Protein AF-A0A9D1S3G9-F1 (afdb_monomer)

Sequence (344 aa):
MHHRLNCALALLALPLASCGGQPSSSSQSGESTEDSQPASSSSKEDSTQSSPVASEVQLFDDANFRTGLLLKSTSTTDAHVVKDLDYEGKAEPRDRTIWQMAQWWTPFDFQYAPYSYSDGYHIYQNESRTLKVNTDKGELGMQLNSWLEYQERFGGSRTSSSQTWSHFLIEQNFSQSVLLSELSSLRLSFDFQIKDVTLFDQEHYNPSMHAAQFIMYFTIRNLDFDNFFWFGVPLFDNRGNEGKPSYNIDQGFEGATNSLIYRMGQNDFLPNGVEVGKKYTVDVDLIPFLQDALITGSTATANPPLAGWDWNKCYIDYMNAGWELPGSFNIESTLSRLSLLAVR

Solvent-accessible surface area (backbone atoms only — not comparable to full-atom values): 19936 Å² total; per-residue (Å²): 134,83,89,89,79,91,82,88,80,88,81,90,81,85,84,90,85,82,89,88,85,84,89,85,88,83,88,85,87,88,81,89,82,90,88,84,92,89,86,82,91,74,92,72,84,79,78,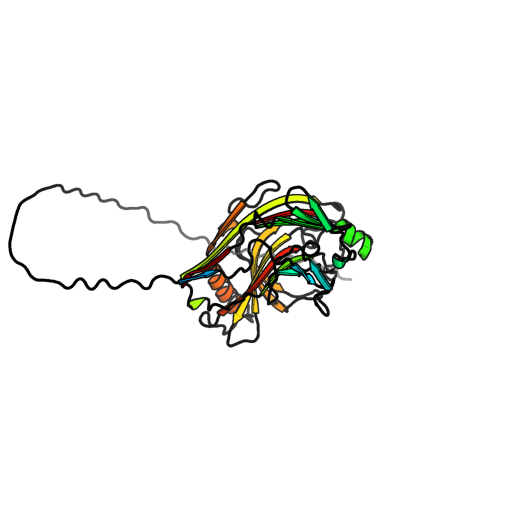76,74,73,70,79,77,67,50,75,43,75,47,58,73,65,48,30,52,46,56,30,35,38,29,38,37,46,41,74,76,84,62,42,77,73,39,77,49,28,68,88,82,66,33,46,90,69,96,64,84,52,45,32,31,45,38,28,60,45,81,71,66,66,83,73,29,53,77,50,76,60,98,73,24,43,33,37,41,55,98,44,39,35,41,33,39,21,50,90,72,14,34,42,34,45,33,42,28,34,38,62,40,25,38,75,74,67,72,35,70,77,86,52,80,67,59,86,48,38,34,47,30,42,32,36,58,39,92,59,75,49,50,56,65,61,39,81,39,36,36,40,31,30,35,39,28,42,58,45,80,44,76,74,51,73,90,74,61,40,81,94,68,31,40,50,32,34,40,34,39,32,38,41,35,38,78,92,43,104,53,55,32,40,44,31,52,59,65,41,48,80,82,70,75,50,58,52,62,50,72,48,68,35,64,79,44,90,79,51,78,68,27,49,36,31,32,50,31,22,39,81,76,37,72,85,62,76,55,76,66,46,78,48,72,45,76,46,65,44,53,68,56,52,52,51,41,50,51,45,34,39,58,75,49,101,75,30,88,38,59,87,69,53,64,79,41,23,29,48,45,38,39,39,37,37,40,43,28,52,25,35,28,40,41,28,36,38,42,26,59,57,40,37,39,36,31,64

Organism: NCBI:txid2840784

Secondary structure (DSSP, 8-state):
--------------------------------------------------PPPPPEEE--S-TT-TT-EEEEPSSSTT--EEEEE-TTTTSPP-SS---EEE-TT-SS-GGGPPEEEETTEEEEE-SSEEEEEETTTTEEEEEEEHHHHHHHHHSSS--STTS--EEEEEEEEEEEEEEGGG-SEEEEEEEEEEEEEEES-STT--TTT---EEEEEEEEEETTEEEEEEEEEEEEETT---SS-EEEE--SSTT----EEEE--GGGT-TT---TT-EEEEEEE-HHHHHHHHHHHHHSSSS-TTTT--GGGEEEEEEEEEEEESS-EEEEEEEEEEEEEEE-

Mean predicted aligned error: 9.96 Å

Nearest PDB structures (foldseek):
  3vho-assembly1_A  TM=5.046E-01  e=6.382E-08  Thermotoga maritima
  5m2d-assembly2_B  TM=4.837E-01  e=3.024E-07  Hapsidospora chrysogenum ATCC 11550
  7p1z-assembly3_A  TM=4.033E-01  e=6.960E-07  Aspergillus cervinus
  4bq5-assembly1_A  TM=4.063E-01  e=3.828E-03  Saccharophagus degradans 2-40
  3gf6-assembly2_B  TM=3.265E-01  e=4.813E-01  Bacteroides thetaiotaomicron VPI-5482

pLDDT: mean 86.02, std 23.21, range [24.89, 98.88]

Foldseek 3Di:
DDDDDDDDDDDDDDDDDDDDDDDDDDDDDDDDDDDDDDDDDDDDPPPPPPDPDKDKDWQQDLLLCLQFEFEWDQALVVTDGDDGRCLVVRRDDDPDHRKYKHFYQAPWDQRPFDWDDDPQWTWGDDDAWIWTGRSVFSKIKIKGFQQVRCCVVPVGADDDLQDAFTDIKMKGFTPDKDQLVVFPFWKWKWKKAWADKFADCPPPDDLVQWKKFWWKWWWKDFPVDPDTAIEIEGQDIPVPPQQAKDKDQQDDYPNGDRHIYTYHGNCVFPVPHHDHRDMDMGIDTCSVVVVVVLVCQCPVDPDRRNPPGDSRGMIITMMMTGITTSTRIITMMMMHPTTTMTID

Structure (mmCIF, N/CA/C/O backbone):
data_AF-A0A9D1S3G9-F1
#
_entry.id   AF-A0A9D1S3G9-F1
#
loop_
_atom_site.group_PDB
_atom_site.id
_atom_site.type_symbol
_atom_site.label_atom_id
_atom_site.label_alt_id
_atom_site.label_comp_id
_atom_site.label_asym_id
_atom_site.label_entity_id
_atom_site.label_seq_id
_atom_site.pdbx_PDB_ins_code
_atom_site.Cartn_x
_atom_site.Cartn_y
_atom_site.Cartn_z
_atom_site.occupancy
_atom_site.B_iso_or_equiv
_atom_site.auth_seq_id
_atom_site.auth_comp_id
_atom_site.auth_asym_id
_atom_site.auth_atom_id
_atom_site.pdbx_PDB_model_num
ATOM 1 N N . MET A 1 1 ? 41.642 -6.960 -42.549 1.00 34.22 1 MET A N 1
ATOM 2 C CA . MET A 1 1 ? 41.478 -8.389 -42.207 1.00 34.22 1 MET A CA 1
ATOM 3 C C . MET A 1 1 ? 40.204 -8.508 -41.381 1.00 34.22 1 MET A C 1
ATOM 5 O O . MET A 1 1 ? 40.167 -7.874 -40.343 1.00 34.22 1 MET A O 1
ATOM 9 N N . HIS A 1 2 ? 39.193 -9.212 -41.921 1.00 33.16 2 HIS A N 1
ATOM 10 C CA . HIS A 1 2 ? 37.938 -9.719 -41.305 1.00 33.16 2 HIS A CA 1
ATOM 11 C C . HIS A 1 2 ? 37.119 -8.722 -40.445 1.00 33.16 2 HIS A C 1
ATOM 13 O O . HIS A 1 2 ? 37.548 -8.360 -39.366 1.00 33.16 2 HIS A O 1
ATOM 19 N N . HIS A 1 3 ? 35.975 -8.138 -40.827 1.00 30.06 3 HIS A N 1
ATOM 20 C CA . HIS A 1 3 ? 34.760 -8.581 -41.535 1.00 30.06 3 HIS A CA 1
ATOM 21 C C . HIS A 1 3 ? 33.926 -9.640 -40.789 1.00 30.06 3 HIS A C 1
ATOM 23 O O . HIS A 1 3 ? 34.453 -10.717 -40.524 1.00 30.06 3 HIS A O 1
ATOM 29 N N . ARG A 1 4 ? 32.610 -9.337 -40.666 1.00 29.83 4 ARG A N 1
ATOM 30 C CA . ARG A 1 4 ? 31.422 -10.196 -40.389 1.00 29.83 4 ARG A CA 1
ATOM 31 C C . ARG A 1 4 ? 30.925 -10.223 -38.932 1.00 29.83 4 ARG A C 1
ATOM 33 O O . ARG A 1 4 ? 31.741 -10.214 -38.030 1.00 29.83 4 ARG A O 1
ATOM 40 N N . LEU A 1 5 ? 29.629 -10.324 -38.620 1.00 29.83 5 LEU A N 1
ATOM 41 C CA . LEU A 1 5 ? 28.341 -10.127 -39.316 1.00 29.83 5 LEU A CA 1
ATOM 42 C C . LEU A 1 5 ? 27.246 -10.246 -38.226 1.00 29.83 5 LEU A C 1
ATOM 44 O O . LEU A 1 5 ? 27.445 -10.957 -37.244 1.00 29.83 5 LEU A O 1
ATOM 48 N N . ASN A 1 6 ? 26.094 -9.612 -38.442 1.00 31.69 6 ASN A N 1
ATOM 49 C CA . ASN A 1 6 ? 24.835 -9.814 -37.713 1.00 31.69 6 ASN A CA 1
ATOM 50 C C . ASN A 1 6 ? 24.437 -11.292 -37.551 1.00 31.69 6 ASN A C 1
ATOM 52 O O . ASN A 1 6 ? 24.643 -12.070 -38.480 1.00 31.69 6 ASN A O 1
ATOM 56 N N . CYS A 1 7 ? 23.702 -11.606 -36.478 1.00 27.83 7 CYS A N 1
ATOM 57 C CA . CYS A 1 7 ? 22.571 -12.543 -36.516 1.00 27.83 7 CYS A CA 1
ATOM 58 C C . CYS A 1 7 ? 21.573 -12.216 -35.393 1.00 27.83 7 CYS A C 1
ATOM 60 O O . CYS A 1 7 ? 21.759 -12.593 -34.241 1.00 27.83 7 CYS A O 1
ATOM 62 N N . ALA A 1 8 ? 20.499 -11.521 -35.765 1.00 28.28 8 ALA A N 1
ATOM 63 C CA . ALA A 1 8 ? 19.201 -11.676 -35.126 1.00 28.28 8 ALA A CA 1
ATOM 64 C C . ALA A 1 8 ? 18.556 -12.950 -35.687 1.00 28.28 8 ALA A C 1
ATOM 66 O O . ALA A 1 8 ? 18.604 -13.153 -36.899 1.00 28.28 8 ALA A O 1
ATOM 67 N N . LEU A 1 9 ? 17.918 -13.765 -34.848 1.00 27.75 9 LEU A N 1
ATOM 68 C CA . LEU A 1 9 ? 16.871 -14.671 -35.311 1.00 27.75 9 LEU A CA 1
ATOM 69 C C . LEU A 1 9 ? 15.805 -14.818 -34.220 1.00 27.75 9 LEU A C 1
ATOM 71 O O . LEU A 1 9 ? 16.031 -15.417 -33.173 1.00 27.75 9 LEU A O 1
ATOM 75 N N . ALA A 1 10 ? 14.647 -14.227 -34.499 1.00 26.70 10 ALA A N 1
ATOM 76 C CA . ALA A 1 10 ? 13.381 -14.554 -33.873 1.00 26.70 10 ALA A CA 1
ATOM 77 C C . ALA A 1 10 ? 12.884 -15.897 -34.427 1.00 26.70 10 ALA A C 1
ATOM 79 O O . ALA A 1 10 ? 13.028 -16.164 -35.621 1.00 26.70 10 ALA A O 1
ATOM 80 N N . LEU A 1 11 ? 12.250 -16.708 -33.585 1.00 26.98 11 LEU A N 1
ATOM 81 C CA . LEU A 1 11 ? 11.458 -17.854 -34.020 1.00 26.98 11 LEU A CA 1
ATOM 82 C C . LEU A 1 11 ? 10.152 -17.863 -33.226 1.00 26.98 11 LEU A C 1
ATOM 84 O O . LEU A 1 11 ? 10.095 -18.290 -32.077 1.00 26.98 11 LEU A O 1
ATOM 88 N N . LEU A 1 12 ? 9.112 -17.334 -33.876 1.00 28.36 12 LEU A N 1
ATOM 89 C CA . LEU A 1 12 ? 7.720 -17.645 -33.584 1.00 28.36 12 LEU A CA 1
ATOM 90 C C . LEU A 1 12 ? 7.466 -19.123 -33.898 1.00 28.36 12 LEU A C 1
ATOM 92 O O . LEU A 1 12 ? 7.823 -19.594 -34.978 1.00 28.36 12 LEU A O 1
ATOM 96 N N . ALA A 1 13 ? 6.742 -19.804 -33.015 1.00 28.56 13 ALA A N 1
ATOM 97 C CA . ALA A 1 13 ? 6.025 -21.027 -33.343 1.00 28.56 13 ALA A CA 1
ATOM 98 C C . ALA A 1 13 ? 4.610 -20.960 -32.747 1.00 28.56 13 ALA A C 1
ATOM 100 O O . ALA A 1 13 ? 4.419 -21.026 -31.537 1.00 28.56 13 ALA A O 1
ATOM 101 N N . LEU A 1 14 ? 3.629 -20.792 -33.636 1.00 27.86 14 LEU A N 1
ATOM 102 C CA . LEU A 1 14 ? 2.212 -21.098 -33.428 1.00 27.86 14 LEU A CA 1
ATOM 103 C C . LEU A 1 14 ? 2.003 -22.620 -33.489 1.00 27.86 14 LEU A C 1
ATOM 105 O O . LEU A 1 14 ? 2.708 -23.298 -34.240 1.00 27.86 14 LEU A O 1
ATOM 109 N N . PRO A 1 15 ? 0.926 -23.121 -32.867 1.00 33.47 15 PRO A N 1
ATOM 110 C CA . PRO A 1 15 ? 0.085 -24.077 -33.573 1.00 33.47 15 PRO A CA 1
ATOM 111 C C . PRO A 1 15 ? -1.381 -23.626 -33.649 1.00 33.47 15 PRO A C 1
ATOM 113 O O . PRO A 1 15 ? -2.019 -23.281 -32.658 1.00 33.47 15 PRO A O 1
ATOM 116 N N . LEU A 1 16 ? -1.892 -23.672 -34.880 1.00 27.06 16 LEU A N 1
ATOM 117 C CA . LEU A 1 16 ? -3.304 -23.729 -35.253 1.00 27.06 16 LEU A CA 1
ATOM 118 C C . LEU A 1 16 ? -3.826 -25.163 -35.088 1.00 27.06 16 LEU A C 1
ATOM 120 O O . LEU A 1 16 ? -3.142 -26.088 -35.521 1.00 27.06 16 LEU A O 1
ATOM 124 N N . ALA A 1 17 ? -5.046 -25.308 -34.561 1.00 28.41 17 ALA A N 1
ATOM 125 C CA . ALA A 1 17 ? -6.074 -26.337 -34.836 1.00 28.41 17 ALA A CA 1
ATOM 126 C C . ALA A 1 17 ? -7.049 -26.360 -33.635 1.00 28.41 17 ALA A C 1
ATOM 128 O O . ALA A 1 17 ? -6.605 -26.245 -32.504 1.00 28.41 17 ALA A O 1
ATOM 129 N N . SER A 1 18 ? -8.368 -26.513 -33.731 1.00 26.84 18 SER A N 1
ATOM 130 C CA . SER A 1 18 ? -9.289 -26.772 -34.834 1.00 26.84 18 SER A CA 1
ATOM 131 C C . SER A 1 18 ? -10.691 -26.375 -34.352 1.00 26.84 18 SER A C 1
ATOM 133 O O . SER A 1 18 ? -11.061 -26.673 -33.220 1.00 26.84 18 SER A O 1
ATOM 135 N N . CYS A 1 19 ? -11.483 -25.740 -35.215 1.00 24.89 19 CYS A N 1
ATOM 136 C CA . CYS A 1 19 ? -12.929 -25.598 -35.039 1.00 24.89 19 CYS A CA 1
ATOM 137 C C . CYS A 1 19 ? -13.640 -26.893 -35.464 1.00 24.89 19 CYS A C 1
ATOM 139 O O . CYS A 1 19 ? -13.201 -27.546 -36.410 1.00 24.89 19 CYS A O 1
ATOM 141 N N . GLY A 1 20 ? -14.772 -27.214 -34.832 1.00 25.89 20 GLY A N 1
ATOM 142 C CA . GLY A 1 20 ? -15.738 -28.175 -35.369 1.00 25.89 20 GLY A CA 1
ATOM 143 C C . GLY A 1 20 ? -16.696 -28.750 -34.325 1.00 25.89 20 GLY A C 1
ATOM 144 O O . GLY A 1 20 ? -16.287 -29.578 -33.521 1.00 25.89 20 GLY A O 1
ATOM 145 N N . GLY A 1 21 ? -17.975 -28.359 -34.385 1.00 25.72 21 GLY A N 1
ATOM 146 C CA . GLY A 1 21 ? -19.066 -29.051 -33.686 1.00 25.72 21 GLY A CA 1
ATOM 147 C C . GLY A 1 21 ? -20.260 -28.165 -33.328 1.00 25.72 21 GLY A C 1
ATOM 148 O O . GLY A 1 21 ? -20.363 -27.697 -32.202 1.00 25.72 21 GLY A O 1
ATOM 149 N N . GLN A 1 22 ? -21.156 -27.932 -34.291 1.00 30.66 22 GLN A N 1
ATOM 150 C CA . GLN A 1 22 ? -22.461 -27.280 -34.104 1.00 30.66 22 GLN A CA 1
ATOM 151 C C . GLN A 1 22 ? -23.486 -28.184 -33.373 1.00 30.66 22 GLN A C 1
ATOM 153 O O . GLN A 1 22 ? -23.271 -29.393 -33.267 1.00 30.66 22 GLN A O 1
ATOM 158 N N . PRO A 1 23 ? -24.606 -27.608 -32.884 1.00 32.28 23 PRO A N 1
ATOM 159 C CA . PRO A 1 23 ? -25.507 -28.222 -31.914 1.00 32.28 23 PRO A CA 1
ATOM 160 C C . PRO A 1 23 ? -26.596 -29.076 -32.572 1.00 32.28 23 PRO A C 1
ATOM 162 O O . PRO A 1 23 ? -26.993 -28.834 -33.712 1.00 32.28 23 PRO A O 1
ATOM 165 N N . SER A 1 24 ? -27.145 -30.027 -31.813 1.00 30.30 24 SER A N 1
ATOM 166 C CA . SER A 1 24 ? -28.407 -30.687 -32.152 1.00 30.30 24 SER A CA 1
ATOM 167 C C . SER A 1 24 ? -29.468 -30.383 -31.097 1.00 30.30 24 SER A C 1
ATOM 169 O O . SER A 1 24 ? -29.274 -30.535 -29.894 1.00 30.30 24 SER A O 1
ATOM 171 N N . SER A 1 25 ? -30.587 -29.884 -31.603 1.00 28.44 25 SER A N 1
ATOM 172 C CA . SER A 1 25 ? -31.860 -29.651 -30.941 1.00 28.44 25 SER A CA 1
ATOM 173 C C . SER A 1 25 ? -32.600 -30.959 -30.661 1.00 28.44 25 SER A C 1
ATOM 175 O O . SER A 1 25 ? -32.652 -31.817 -31.539 1.00 28.44 25 SER A O 1
ATOM 177 N N . SER A 1 26 ? -33.326 -31.045 -29.547 1.00 30.52 26 SER A N 1
ATOM 178 C CA . SER A 1 26 ? -34.692 -31.585 -29.581 1.00 30.52 26 SER A CA 1
ATOM 179 C C . SER A 1 26 ? -35.500 -31.129 -28.367 1.00 30.52 26 SER A C 1
ATOM 181 O O . SER A 1 26 ? -35.119 -31.287 -27.214 1.00 30.52 26 SER A O 1
ATOM 183 N N . SER A 1 27 ? -36.621 -30.505 -28.696 1.00 28.83 27 SER A N 1
ATOM 184 C CA . SER A 1 27 ? -37.784 -30.216 -27.873 1.00 28.83 27 SER A CA 1
ATOM 185 C C . SER A 1 27 ? -38.541 -31.493 -27.510 1.00 28.83 27 SER A C 1
ATOM 187 O O . SER A 1 27 ? -38.711 -32.338 -28.389 1.00 28.83 27 SER A O 1
ATOM 189 N N . GLN A 1 28 ? -39.151 -31.551 -26.324 1.00 30.78 28 GLN A N 1
ATOM 190 C CA . GLN A 1 28 ? -40.507 -32.091 -26.200 1.00 30.78 28 GLN A CA 1
ATOM 191 C C . GLN A 1 28 ? -41.219 -31.600 -24.933 1.00 30.78 28 GLN A C 1
ATOM 193 O O . GLN A 1 28 ? -40.709 -31.658 -23.820 1.00 30.78 28 GLN A O 1
ATOM 198 N N . SER A 1 29 ? -42.411 -31.082 -25.194 1.00 30.47 29 SER A N 1
ATOM 199 C CA . SER A 1 29 ? -43.499 -30.660 -24.320 1.00 30.47 29 SER A CA 1
ATOM 200 C C . SER A 1 29 ? -44.309 -31.845 -23.781 1.00 30.47 29 SER A C 1
ATOM 202 O O . SER A 1 29 ? -44.459 -32.843 -24.485 1.00 30.47 29 SER A O 1
ATOM 204 N N . GLY A 1 30 ? -44.945 -31.680 -22.617 1.00 29.70 30 GLY A N 1
ATOM 205 C CA . GLY A 1 30 ? -46.012 -32.564 -22.135 1.00 29.70 30 GLY A CA 1
ATOM 206 C C . GLY A 1 30 ? -46.726 -32.005 -20.898 1.00 29.70 30 GLY A C 1
ATOM 207 O O . GLY A 1 30 ? -46.128 -31.909 -19.833 1.00 29.70 30 GLY A O 1
ATOM 208 N N . GLU A 1 31 ? -47.986 -31.614 -21.082 1.00 30.69 31 GLU A N 1
ATOM 209 C CA . GLU A 1 31 ? -48.956 -31.064 -20.119 1.00 30.69 31 GLU A CA 1
ATOM 210 C C . GLU A 1 31 ? -49.703 -32.132 -19.289 1.00 30.69 31 GLU A C 1
ATOM 212 O O . GLU A 1 31 ? -49.998 -33.201 -19.814 1.00 30.69 31 GLU A O 1
ATOM 217 N N . SER A 1 32 ? -50.179 -31.711 -18.097 1.00 29.42 32 SER A N 1
ATOM 218 C CA . SER A 1 32 ? -51.431 -32.100 -17.377 1.00 29.42 32 SER A CA 1
ATOM 219 C C . SER A 1 32 ? -51.603 -33.577 -16.923 1.00 29.42 32 SER A C 1
ATOM 221 O O . SER A 1 32 ? -51.100 -34.485 -17.561 1.00 29.42 32 SER A O 1
ATOM 223 N N . THR A 1 33 ? -52.284 -33.974 -15.834 1.00 30.19 33 THR A N 1
ATOM 224 C CA . THR A 1 33 ? -53.392 -33.401 -15.033 1.00 30.19 33 THR A CA 1
ATOM 225 C C . THR A 1 33 ? -53.523 -34.153 -13.683 1.00 30.19 33 THR A C 1
ATOM 227 O O . THR A 1 33 ? -52.914 -35.203 -13.493 1.00 30.19 33 THR A O 1
ATOM 230 N N . GLU A 1 34 ? -54.338 -33.588 -12.788 1.00 32.09 34 GLU A N 1
ATOM 231 C CA . GLU A 1 34 ? -54.776 -33.983 -11.429 1.00 32.09 34 GLU A CA 1
ATOM 232 C C . GLU A 1 34 ? -55.330 -35.425 -11.266 1.00 32.09 34 GLU A C 1
ATOM 234 O O . GLU A 1 34 ? -55.893 -35.961 -12.215 1.00 32.09 34 GLU A O 1
ATOM 239 N N . ASP A 1 35 ? -55.221 -36.050 -10.071 1.00 30.06 35 ASP A N 1
ATOM 240 C CA . ASP A 1 35 ? -56.323 -36.127 -9.070 1.00 30.06 35 ASP A CA 1
ATOM 241 C C . ASP A 1 35 ? -56.000 -36.963 -7.783 1.00 30.06 35 ASP A C 1
ATOM 243 O O . ASP A 1 35 ? -55.528 -38.096 -7.838 1.00 30.06 35 ASP A O 1
ATOM 247 N N . SER A 1 36 ? -56.273 -36.345 -6.625 1.00 32.47 36 SER A N 1
ATOM 248 C CA . SER A 1 36 ? -56.804 -36.776 -5.300 1.00 32.47 36 SER A CA 1
ATOM 249 C C . SER A 1 36 ? -56.536 -38.130 -4.559 1.00 32.47 36 SER A C 1
ATOM 251 O O . SER A 1 36 ? -57.105 -39.160 -4.893 1.00 32.47 36 SER A O 1
ATOM 253 N N . GLN A 1 37 ? -55.875 -37.994 -3.378 1.00 31.19 37 GLN A N 1
ATOM 254 C CA . GLN A 1 37 ? -56.202 -38.445 -1.977 1.00 31.19 37 GLN A CA 1
ATOM 255 C C . GLN A 1 37 ? -56.382 -39.951 -1.569 1.00 31.19 37 GLN A C 1
ATOM 257 O O . GLN A 1 37 ? -56.693 -40.792 -2.399 1.00 31.19 37 GLN A O 1
ATOM 262 N N . PRO A 1 38 ? -56.399 -40.311 -0.250 1.00 51.62 38 PRO A N 1
ATOM 263 C CA . PRO A 1 38 ? -55.412 -40.091 0.834 1.00 51.62 38 PRO A CA 1
ATOM 264 C C . PRO A 1 38 ? -55.143 -41.379 1.685 1.00 51.62 38 PRO A C 1
ATOM 266 O O . PRO A 1 38 ? -56.014 -42.236 1.768 1.00 51.62 38 PRO A O 1
ATOM 269 N N . ALA A 1 39 ? -54.012 -41.503 2.409 1.00 30.08 39 ALA A N 1
ATOM 270 C CA . ALA A 1 39 ? -53.937 -42.250 3.692 1.00 30.08 39 ALA A CA 1
ATOM 271 C C . ALA A 1 39 ? -52.546 -42.260 4.370 1.00 30.08 39 ALA A C 1
ATOM 273 O O . ALA A 1 39 ? -51.515 -42.441 3.734 1.00 30.08 39 ALA A O 1
ATOM 274 N N . SER A 1 40 ? -52.610 -42.187 5.706 1.00 31.78 40 SER A N 1
ATOM 275 C CA . SER A 1 40 ? -51.706 -42.730 6.738 1.00 31.78 40 SER A CA 1
ATOM 276 C C . SER A 1 40 ? -50.290 -42.164 6.925 1.00 31.78 40 SER A C 1
ATOM 278 O O . SER A 1 40 ? -49.318 -42.592 6.314 1.00 31.78 40 SER A O 1
ATOM 280 N N . SER A 1 41 ? -50.205 -41.274 7.917 1.00 35.25 41 SER A N 1
ATOM 281 C CA . SER A 1 41 ? -49.287 -41.313 9.068 1.00 35.25 41 SER A CA 1
ATOM 282 C C . SER A 1 41 ? -48.092 -42.284 9.027 1.00 35.25 41 SER A C 1
ATOM 284 O O . SER A 1 41 ? -48.234 -43.473 9.311 1.00 35.25 41 SER A O 1
ATOM 286 N N . SER A 1 42 ? -46.889 -41.727 8.910 1.00 34.81 42 SER A N 1
ATOM 287 C CA . SER A 1 42 ? -45.760 -42.136 9.749 1.00 34.81 42 SER A CA 1
ATOM 288 C C . SER A 1 42 ? -44.796 -40.962 9.882 1.00 34.81 42 SER A C 1
ATOM 290 O O . SER A 1 42 ? -44.270 -40.466 8.886 1.00 34.81 42 SER A O 1
ATOM 292 N N . SER A 1 43 ? -44.601 -40.520 11.116 1.00 36.44 43 SER A N 1
ATOM 293 C CA . SER A 1 43 ? -43.585 -39.573 11.560 1.00 36.44 43 SER A CA 1
ATOM 294 C C . SER A 1 43 ? -42.209 -39.914 10.982 1.00 36.44 43 SER A C 1
ATOM 296 O O . SER A 1 43 ? -41.600 -40.907 11.380 1.00 36.44 43 SER A O 1
ATOM 298 N N . LYS A 1 44 ? -41.719 -39.084 10.059 1.00 36.66 44 LYS A N 1
ATOM 299 C CA . LYS A 1 44 ? -40.288 -38.969 9.784 1.00 36.66 44 LYS A CA 1
ATOM 300 C C . LYS A 1 44 ? -39.789 -37.793 10.603 1.00 36.66 44 LYS A C 1
ATOM 302 O O . LYS A 1 44 ? -40.238 -36.670 10.400 1.00 36.66 44 LYS A O 1
ATOM 307 N N . GLU A 1 45 ? -38.941 -38.103 11.572 1.00 35.97 45 GLU A N 1
ATOM 308 C CA . GLU A 1 45 ? -38.112 -37.126 12.259 1.00 35.97 45 GLU A CA 1
ATOM 309 C C . GLU A 1 45 ? -37.343 -36.348 11.194 1.00 35.97 45 GLU A C 1
ATOM 311 O O . GLU A 1 45 ? -36.505 -36.894 10.476 1.00 35.97 45 GLU A O 1
ATOM 316 N N . ASP A 1 46 ? -37.713 -35.081 11.053 1.00 33.53 46 ASP A N 1
ATOM 317 C CA . ASP A 1 46 ? -36.975 -34.107 10.276 1.00 33.53 46 ASP A CA 1
ATOM 318 C C . ASP A 1 46 ? -35.711 -33.795 11.077 1.00 33.53 46 ASP A C 1
ATOM 320 O O . ASP A 1 46 ? -35.689 -32.939 11.962 1.00 33.53 46 ASP A O 1
ATOM 324 N N . SER A 1 47 ? -34.664 -34.588 10.852 1.00 39.62 47 SER A N 1
ATOM 325 C CA . SER A 1 47 ? -33.324 -34.217 11.269 1.00 39.62 47 SER A CA 1
ATOM 326 C C . SER A 1 47 ? -32.899 -33.056 10.378 1.00 39.62 47 SER A C 1
ATOM 328 O O . SER A 1 47 ? -32.220 -33.248 9.367 1.00 39.62 47 SER A O 1
ATOM 330 N N . THR A 1 48 ? -33.313 -31.845 10.745 1.00 39.84 48 THR A N 1
ATOM 331 C CA . THR A 1 48 ? -32.668 -30.620 10.290 1.00 39.84 48 THR A CA 1
ATOM 332 C C . THR A 1 48 ? -31.215 -30.702 10.736 1.00 39.84 48 THR A C 1
ATOM 334 O O . THR A 1 48 ? -30.867 -30.324 11.854 1.00 39.84 48 THR A O 1
ATOM 337 N N . GLN A 1 49 ? -30.365 -31.262 9.873 1.00 41.38 49 GLN A N 1
ATOM 338 C CA . GLN A 1 49 ? -28.941 -30.992 9.899 1.00 41.38 49 GLN A CA 1
ATOM 339 C C . GLN A 1 49 ? -28.825 -29.482 9.734 1.00 41.38 49 GLN A C 1
ATOM 341 O O . GLN A 1 49 ? -28.997 -28.949 8.640 1.00 41.38 49 GLN A O 1
ATOM 346 N N . SER A 1 50 ? -28.618 -28.781 10.847 1.00 43.31 50 SER A N 1
ATOM 347 C CA . SER A 1 50 ? -28.160 -27.407 10.799 1.00 43.31 50 SER A CA 1
ATOM 348 C C . SER A 1 50 ? -26.828 -27.446 10.066 1.00 43.31 50 SER A C 1
ATOM 350 O O . SER A 1 50 ? -25.842 -27.953 10.609 1.00 43.31 50 SER A O 1
ATOM 352 N N . SER A 1 51 ? -26.805 -26.968 8.824 1.00 48.59 51 SER A N 1
ATOM 353 C CA . SER A 1 51 ? -25.554 -26.618 8.168 1.00 48.59 51 SER A CA 1
ATOM 354 C C . SER A 1 51 ? -24.734 -25.793 9.164 1.00 48.59 51 SER A C 1
ATOM 356 O O . SER A 1 51 ? -25.315 -24.913 9.813 1.00 48.59 51 SER A O 1
ATOM 358 N N . PRO A 1 52 ? -23.441 -26.093 9.366 1.00 55.47 52 PRO A N 1
ATOM 359 C CA . PRO A 1 52 ? -22.614 -25.271 10.234 1.00 55.47 52 PRO A CA 1
ATOM 360 C C . PRO A 1 52 ? -22.735 -23.819 9.763 1.00 55.47 52 PRO A C 1
ATOM 362 O O . PRO A 1 52 ? -22.609 -23.533 8.573 1.00 55.47 52 PRO A O 1
ATOM 365 N N . VAL A 1 53 ? -23.090 -22.926 10.688 1.00 60.34 53 VAL A N 1
ATOM 366 C CA . VAL A 1 53 ? -23.150 -21.490 10.411 1.00 60.34 53 VAL A CA 1
ATOM 367 C C . VAL A 1 53 ? -21.732 -21.073 10.044 1.00 60.34 53 VAL A C 1
ATOM 369 O O . VAL A 1 53 ? -20.832 -21.238 10.867 1.00 60.34 53 VAL A O 1
ATOM 372 N N . ALA A 1 54 ? -21.541 -20.598 8.812 1.00 72.94 54 ALA A N 1
ATOM 373 C CA . ALA A 1 54 ? -20.256 -20.089 8.355 1.00 72.94 54 ALA A CA 1
ATOM 374 C C . ALA A 1 54 ? -19.753 -19.041 9.354 1.00 72.94 54 ALA A C 1
ATOM 376 O O . ALA A 1 54 ? -20.502 -18.140 9.743 1.00 72.94 54 ALA A O 1
ATOM 377 N N . SER A 1 55 ? -18.514 -19.191 9.820 1.00 89.69 55 SER A N 1
ATOM 378 C CA . SER A 1 55 ? -17.927 -18.217 10.740 1.00 89.69 55 SER A CA 1
ATOM 379 C C . SER A 1 55 ? -17.154 -17.182 9.939 1.00 89.69 55 SER A C 1
ATOM 381 O O . SER A 1 55 ? -16.244 -17.544 9.191 1.00 89.69 55 SER A O 1
ATOM 383 N N . GLU A 1 56 ? -17.500 -15.911 10.115 1.00 94.69 56 GLU A N 1
ATOM 384 C CA . GLU A 1 56 ? -16.854 -14.785 9.445 1.00 94.69 56 GLU A CA 1
ATOM 385 C C . GLU A 1 56 ? -15.840 -14.110 10.379 1.00 94.69 56 GLU A C 1
ATOM 387 O O . GLU A 1 56 ? -16.123 -13.872 11.555 1.00 94.69 56 GLU A O 1
ATOM 392 N N . VAL A 1 57 ? -14.656 -13.788 9.854 1.00 95.38 57 VAL A N 1
ATOM 393 C CA . VAL A 1 57 ? -13.577 -13.105 10.579 1.00 95.38 57 VAL A CA 1
ATOM 394 C C . VAL A 1 57 ? -13.097 -11.913 9.753 1.00 95.38 57 VAL A C 1
ATOM 396 O O . VAL A 1 57 ? -12.641 -12.083 8.625 1.00 95.38 57 VAL A O 1
ATOM 399 N N . GLN A 1 58 ? -13.183 -10.706 10.314 1.00 96.75 58 GLN A N 1
ATOM 400 C CA . GLN A 1 58 ? -12.585 -9.508 9.719 1.00 96.75 58 GLN A CA 1
ATOM 401 C C . GLN A 1 58 ? -11.094 -9.464 10.065 1.00 96.75 58 GLN A C 1
ATOM 403 O O . GLN A 1 58 ? -10.747 -9.432 11.244 1.00 96.75 58 GLN A O 1
ATOM 408 N N . LEU A 1 59 ? -10.224 -9.454 9.053 1.00 97.38 59 LEU A N 1
ATOM 409 C CA . LEU A 1 59 ? -8.769 -9.450 9.253 1.00 97.38 59 LEU A CA 1
ATOM 410 C C . LEU A 1 59 ? -8.170 -8.045 9.341 1.00 97.38 59 LEU A C 1
ATOM 412 O O . LEU A 1 59 ? -7.119 -7.873 9.951 1.00 97.38 59 LEU A O 1
ATOM 416 N N . PHE A 1 60 ? -8.820 -7.047 8.736 1.00 97.38 60 PHE A N 1
ATOM 417 C CA . PHE A 1 60 ? -8.414 -5.654 8.901 1.00 97.38 60 PHE A CA 1
ATOM 418 C C . PHE A 1 60 ? -8.986 -5.073 10.186 1.00 97.38 60 PHE A C 1
ATOM 420 O O . PHE A 1 60 ? -10.198 -4.923 10.344 1.00 97.38 60 PHE A O 1
ATOM 427 N N . ASP A 1 61 ? -8.091 -4.672 11.070 1.00 97.00 61 ASP A N 1
ATOM 428 C CA . ASP A 1 61 ? -8.408 -3.934 12.274 1.00 97.00 61 ASP A CA 1
ATOM 429 C C . ASP A 1 61 ? -8.422 -2.424 12.001 1.00 97.00 61 ASP A C 1
ATOM 431 O O . ASP A 1 61 ? -7.670 -1.916 11.166 1.00 97.00 61 ASP A O 1
ATOM 435 N N . ASP A 1 62 ? -9.288 -1.706 12.723 1.00 97.62 62 ASP A N 1
ATOM 436 C CA . ASP A 1 62 ? -9.445 -0.249 12.632 1.00 97.62 62 ASP A CA 1
ATOM 437 C C . ASP A 1 62 ? -9.580 0.268 11.186 1.00 97.62 62 ASP A C 1
ATOM 439 O O . ASP A 1 62 ? -8.835 1.139 10.736 1.00 97.62 62 ASP A O 1
ATOM 443 N N . ALA A 1 63 ? -10.564 -0.249 10.442 1.00 96.75 63 ALA A N 1
ATOM 444 C CA . ALA A 1 63 ? -10.857 0.182 9.066 1.00 96.75 63 ALA A CA 1
ATOM 445 C C . ALA A 1 63 ? -11.152 1.692 8.929 1.00 96.75 63 ALA A C 1
ATOM 447 O O . ALA A 1 63 ? -11.164 2.234 7.822 1.00 96.75 63 ALA A O 1
ATOM 448 N N . ASN A 1 64 ? -11.390 2.371 10.055 1.00 98.31 64 ASN A N 1
ATOM 449 C CA . ASN A 1 64 ? -11.660 3.796 10.130 1.00 98.31 64 ASN A CA 1
ATOM 450 C C . ASN A 1 64 ? -10.446 4.635 10.554 1.00 98.31 64 ASN A C 1
ATOM 452 O O . ASN A 1 64 ? -10.574 5.855 10.633 1.00 98.31 64 ASN A O 1
ATOM 456 N N . PHE A 1 65 ? -9.288 4.022 10.807 1.00 98.50 65 PHE A N 1
ATOM 457 C CA . PHE A 1 65 ? -8.058 4.697 11.234 1.00 98.50 65 PHE A CA 1
ATOM 458 C C . PHE A 1 65 ? -8.227 5.540 12.513 1.00 98.50 65 PHE A C 1
ATOM 460 O O . PHE A 1 65 ? -7.548 6.553 12.696 1.00 98.50 65 PHE A O 1
ATOM 467 N N . ARG A 1 66 ? -9.153 5.169 13.402 1.00 98.50 66 ARG A N 1
ATOM 468 C CA . ARG A 1 66 ? -9.457 5.893 14.647 1.00 98.50 66 ARG A CA 1
ATOM 469 C C . ARG A 1 66 ? -8.281 5.907 15.611 1.00 98.50 66 ARG A C 1
ATOM 471 O O . ARG A 1 66 ? -8.134 6.860 16.370 1.00 98.50 66 ARG A O 1
ATOM 478 N N . THR A 1 67 ? -7.432 4.890 15.547 1.00 98.44 67 THR A N 1
ATOM 479 C CA . THR A 1 67 ? -6.289 4.711 16.444 1.00 98.44 67 THR A CA 1
ATOM 480 C C . THR A 1 67 ? -5.004 5.367 15.942 1.00 98.44 67 THR A C 1
ATOM 482 O O . THR A 1 67 ? -3.973 5.244 16.596 1.00 98.44 67 THR A O 1
ATOM 485 N N . GLY A 1 68 ? -5.037 6.094 14.819 1.00 98.31 68 GLY A N 1
ATOM 486 C CA . GLY A 1 68 ? -3.853 6.750 14.255 1.00 98.31 68 GLY A CA 1
ATOM 487 C C . GLY A 1 68 ? -2.933 5.795 13.489 1.00 98.31 68 GLY A C 1
ATOM 488 O O . GLY A 1 68 ? -3.305 4.664 13.177 1.00 98.31 68 GLY A O 1
ATOM 489 N N . LEU A 1 69 ? -1.727 6.266 13.160 1.00 98.69 69 LEU A N 1
ATOM 490 C CA . LEU A 1 69 ? -0.723 5.482 12.433 1.00 98.69 69 LEU A CA 1
ATOM 491 C C . LEU A 1 69 ? 0.656 5.606 13.085 1.00 98.69 69 LEU A C 1
ATOM 493 O O . LEU A 1 69 ? 1.105 6.701 13.416 1.00 98.69 69 LEU A O 1
ATOM 497 N N . LEU A 1 70 ? 1.374 4.490 13.187 1.00 98.62 70 LEU A N 1
ATOM 498 C CA . LEU A 1 70 ? 2.776 4.483 13.599 1.00 98.62 70 LEU A CA 1
ATOM 499 C C . LEU A 1 70 ? 3.695 4.719 12.400 1.00 98.62 70 LEU A C 1
ATOM 501 O O . LEU A 1 70 ? 3.883 3.844 11.555 1.00 98.62 70 LEU A O 1
ATOM 505 N N . LEU A 1 71 ? 4.292 5.904 12.330 1.00 98.69 71 LEU A N 1
ATOM 506 C CA . LEU A 1 71 ? 5.207 6.283 11.262 1.00 98.69 71 LEU A CA 1
ATOM 507 C C . LEU A 1 71 ? 6.554 5.577 11.425 1.00 98.69 71 LEU A C 1
ATOM 509 O O . LEU A 1 71 ? 7.166 5.636 12.495 1.00 98.69 71 LEU A O 1
ATOM 513 N N . LYS A 1 72 ? 7.042 4.958 10.350 1.00 98.56 72 LYS A N 1
ATOM 514 C CA . LYS A 1 72 ? 8.365 4.328 10.298 1.00 98.56 72 LYS A CA 1
ATOM 515 C C . LYS A 1 72 ? 9.449 5.318 9.873 1.00 98.56 72 LYS A C 1
ATOM 517 O O . LYS A 1 72 ? 9.151 6.395 9.357 1.00 98.56 72 LYS A O 1
ATOM 522 N N . SER A 1 73 ? 10.706 4.949 10.099 1.00 97.69 73 SER A N 1
ATOM 523 C CA . SER A 1 73 ? 11.888 5.675 9.625 1.00 97.69 73 SER A CA 1
ATOM 524 C C . SER A 1 73 ? 11.873 5.882 8.099 1.00 97.69 73 SER A C 1
ATOM 526 O O . SER A 1 73 ? 11.024 5.365 7.377 1.00 97.69 73 SER A O 1
ATOM 528 N N . THR A 1 74 ? 12.803 6.678 7.572 1.00 97.00 74 THR A N 1
ATOM 529 C CA . THR A 1 74 ? 12.871 6.989 6.132 1.00 97.00 74 THR A CA 1
ATOM 530 C C . THR A 1 74 ? 13.586 5.918 5.308 1.00 97.00 74 THR A C 1
ATOM 532 O O . THR A 1 74 ? 13.632 6.025 4.088 1.00 97.00 74 THR A O 1
ATOM 535 N N . SER A 1 75 ? 14.125 4.867 5.926 1.00 93.44 75 SER A N 1
ATOM 536 C CA . SER A 1 75 ? 14.840 3.787 5.241 1.00 93.44 75 SER A CA 1
ATOM 537 C C . SER A 1 75 ? 14.326 2.423 5.681 1.00 93.44 75 SER A C 1
ATOM 539 O O . SER A 1 75 ? 13.932 2.234 6.830 1.00 93.44 75 SER A O 1
ATOM 541 N N . THR A 1 76 ? 14.375 1.459 4.764 1.00 91.50 76 THR A N 1
ATOM 542 C CA . THR A 1 76 ? 14.127 0.047 5.076 1.00 91.50 76 THR A CA 1
ATOM 543 C C . THR A 1 76 ? 15.253 -0.555 5.920 1.00 91.50 76 THR A C 1
ATOM 545 O O . THR A 1 76 ? 15.047 -1.552 6.610 1.00 91.50 76 THR A O 1
ATOM 548 N N . THR A 1 77 ? 16.443 0.049 5.881 1.00 88.31 77 THR A N 1
ATOM 549 C CA . THR A 1 77 ? 17.588 -0.337 6.706 1.00 88.31 77 THR A CA 1
ATOM 550 C C . THR A 1 77 ? 17.359 0.148 8.136 1.00 88.31 77 THR A C 1
ATOM 552 O O . THR A 1 77 ? 17.232 1.348 8.366 1.00 88.31 77 THR A O 1
ATOM 555 N N . ASP A 1 78 ? 17.296 -0.790 9.088 1.00 88.31 78 ASP A N 1
ATOM 556 C CA . ASP A 1 78 ? 16.927 -0.529 10.491 1.00 88.31 78 ASP A CA 1
ATOM 557 C C . ASP A 1 78 ? 15.546 0.142 10.629 1.00 88.31 78 ASP A C 1
ATOM 559 O O . ASP A 1 78 ? 15.360 1.138 11.328 1.00 88.31 78 ASP A O 1
ATOM 563 N N . ALA A 1 79 ? 14.558 -0.383 9.898 1.00 94.06 79 ALA A N 1
ATOM 564 C CA . ALA A 1 79 ? 13.185 0.104 9.937 1.00 94.06 79 ALA A CA 1
ATOM 565 C C . ALA A 1 79 ? 12.596 0.030 11.361 1.00 94.06 79 ALA A C 1
ATOM 567 O O . ALA A 1 79 ?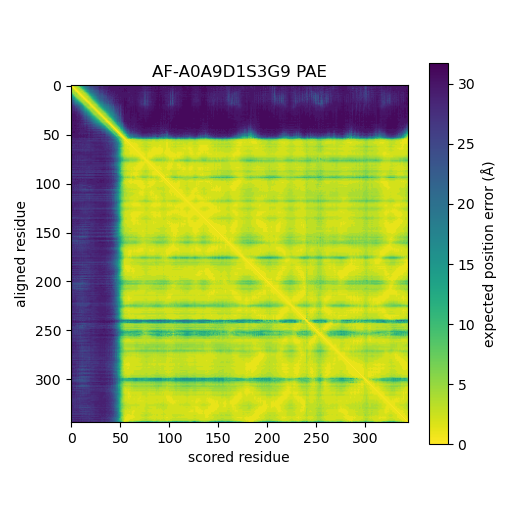 12.337 -1.052 11.886 1.00 94.06 79 ALA A O 1
ATOM 568 N N . HIS A 1 80 ? 12.310 1.186 11.958 1.00 96.12 80 HIS A N 1
ATOM 569 C CA . HIS A 1 80 ? 11.696 1.310 13.281 1.00 96.12 80 HIS A CA 1
ATOM 570 C C . HIS A 1 80 ? 10.664 2.439 13.295 1.00 96.12 80 HIS A C 1
ATOM 572 O O . HIS A 1 80 ? 10.603 3.257 12.379 1.00 96.12 80 HIS A O 1
ATOM 578 N N . VAL A 1 81 ? 9.826 2.474 14.329 1.00 97.88 81 VAL A N 1
ATOM 579 C CA . VAL A 1 81 ? 8.832 3.537 14.524 1.00 97.88 81 VAL A CA 1
ATOM 580 C C . VAL A 1 81 ? 9.524 4.804 15.021 1.00 97.88 81 VAL A C 1
ATOM 582 O O . VAL A 1 81 ? 10.238 4.758 16.020 1.00 97.88 81 VAL A O 1
ATOM 585 N N . VAL A 1 82 ? 9.281 5.931 14.350 1.00 98.25 82 VAL A N 1
ATOM 586 C CA . VAL A 1 82 ? 9.858 7.245 14.692 1.00 98.25 82 VAL A CA 1
ATOM 587 C C . VAL A 1 82 ? 8.834 8.219 15.270 1.00 98.25 82 VAL A C 1
ATOM 589 O O . VAL A 1 82 ? 9.206 9.124 16.011 1.00 98.25 82 VAL A O 1
ATOM 592 N N . LYS A 1 83 ? 7.540 8.046 14.966 1.00 98.00 83 LYS A N 1
ATOM 593 C CA . LYS A 1 83 ? 6.476 8.924 15.470 1.00 98.00 83 LYS A CA 1
ATOM 594 C C . LYS A 1 83 ? 5.127 8.218 15.546 1.00 98.00 83 LYS A C 1
ATOM 596 O O . LYS A 1 83 ? 4.798 7.405 14.686 1.00 98.00 83 LYS A O 1
ATOM 601 N N . ASP A 1 84 ? 4.336 8.586 16.547 1.00 98.25 84 ASP A N 1
ATOM 602 C CA . ASP A 1 84 ? 2.907 8.281 16.603 1.00 98.25 84 ASP A CA 1
ATOM 603 C C . ASP A 1 84 ? 2.115 9.425 15.958 1.00 98.25 84 ASP A C 1
ATOM 605 O O . ASP A 1 84 ? 2.171 10.568 16.417 1.00 98.25 84 ASP A O 1
ATOM 609 N N . LEU A 1 85 ? 1.425 9.145 14.854 1.00 98.44 85 LEU A N 1
ATOM 610 C CA . LEU A 1 85 ? 0.517 10.091 14.209 1.00 98.44 85 LEU A CA 1
ATOM 611 C C . LEU A 1 85 ? -0.865 9.949 14.857 1.00 98.44 85 LEU A C 1
ATOM 613 O O . LEU A 1 85 ? -1.780 9.351 14.291 1.00 98.44 85 LEU A O 1
ATOM 617 N N . ASP A 1 86 ? -0.980 10.487 16.071 1.00 98.38 86 ASP A N 1
ATOM 618 C CA . ASP A 1 86 ? -2.117 10.336 16.990 1.00 98.38 86 ASP A CA 1
ATOM 619 C C . ASP A 1 86 ? -3.166 11.464 16.883 1.00 98.38 86 ASP A C 1
ATOM 621 O O . ASP A 1 86 ? -3.950 11.715 17.802 1.00 98.38 86 ASP A O 1
ATOM 625 N N . TYR A 1 87 ? -3.164 12.188 15.766 1.00 98.25 87 TYR A N 1
ATOM 626 C CA . TYR A 1 87 ? -4.040 13.329 15.492 1.00 98.25 87 TYR A CA 1
ATOM 627 C C . TYR A 1 87 ? -3.919 14.492 16.492 1.00 98.25 87 TYR A C 1
ATOM 629 O O . TYR A 1 87 ? -4.903 15.199 16.757 1.00 98.25 87 TYR A O 1
ATOM 637 N N . GLU A 1 88 ? -2.710 14.710 17.023 1.00 96.75 88 GLU A N 1
ATOM 638 C CA . GLU A 1 88 ? -2.426 15.647 18.120 1.00 96.75 88 GLU A CA 1
ATOM 639 C C . GLU A 1 88 ? -3.276 15.287 19.343 1.00 96.75 88 GLU A C 1
ATOM 641 O O . GLU A 1 88 ? -4.133 16.070 19.780 1.00 96.75 88 GLU A O 1
ATOM 646 N N . GLY A 1 89 ? -3.089 14.052 19.818 1.00 97.62 89 GLY A N 1
ATOM 647 C CA . GLY A 1 89 ? -3.746 13.479 20.992 1.00 97.62 89 GLY A CA 1
ATOM 648 C C . GLY A 1 89 ? -5.239 13.171 20.840 1.00 97.62 89 GLY A C 1
ATOM 649 O O . GLY A 1 89 ? -5.937 13.093 21.850 1.00 97.62 89 GLY A O 1
ATOM 650 N N . LYS A 1 90 ? -5.761 13.048 19.611 1.00 97.94 90 LYS A N 1
ATOM 651 C CA . LYS A 1 90 ? -7.193 12.769 19.347 1.00 97.94 90 LYS A CA 1
ATOM 652 C C . LYS A 1 90 ? -7.469 11.340 18.885 1.00 97.94 90 LYS A C 1
ATOM 654 O O . LYS A 1 90 ? -8.637 10.975 18.778 1.00 97.94 90 LYS A O 1
ATOM 659 N N . ALA A 1 91 ? -6.437 10.560 18.580 1.00 98.19 91 ALA A N 1
ATOM 660 C CA . ALA A 1 91 ? -6.589 9.151 18.263 1.00 98.19 91 ALA A CA 1
ATOM 661 C C . ALA A 1 91 ? -7.140 8.371 19.465 1.00 98.19 91 ALA A C 1
ATOM 663 O O . ALA A 1 91 ? -6.841 8.666 20.625 1.00 98.19 91 ALA A O 1
ATOM 664 N N . GLU A 1 92 ? -7.951 7.359 19.176 1.00 98.12 92 GLU A N 1
ATOM 665 C CA . GLU A 1 92 ? -8.404 6.398 20.174 1.00 98.12 92 GLU A CA 1
ATOM 666 C C . GLU A 1 92 ? -7.212 5.556 20.667 1.00 98.12 92 GLU A C 1
ATOM 668 O O . GLU A 1 92 ? -6.296 5.256 19.892 1.00 98.12 92 GLU A O 1
ATOM 673 N N . PRO A 1 93 ? -7.187 5.167 21.953 1.00 96.56 93 PRO A N 1
ATOM 674 C CA . PRO A 1 93 ? -6.102 4.354 22.482 1.00 96.56 93 PRO A CA 1
ATOM 675 C C . PRO A 1 93 ? -6.072 2.978 21.806 1.00 96.56 93 PRO A C 1
ATOM 677 O O . PRO A 1 93 ? -7.112 2.372 21.551 1.00 96.56 93 PRO A O 1
ATOM 680 N N . ARG A 1 94 ? -4.863 2.455 21.589 1.00 94.62 94 ARG A N 1
ATOM 681 C CA . ARG A 1 94 ? -4.610 1.095 21.092 1.00 94.62 94 ARG A CA 1
ATOM 682 C C . ARG A 1 94 ? -3.658 0.361 22.030 1.00 94.62 94 ARG A C 1
ATOM 684 O O . ARG A 1 94 ? -2.738 0.961 22.580 1.00 94.62 94 ARG A O 1
ATOM 691 N N . ASP A 1 95 ? -3.882 -0.933 22.212 1.00 92.50 95 ASP A N 1
ATOM 692 C CA . ASP A 1 95 ? -3.074 -1.822 23.059 1.00 92.50 95 ASP A CA 1
ATOM 693 C C . ASP A 1 95 ? -1.970 -2.561 22.282 1.00 92.50 95 ASP A C 1
ATOM 695 O O . ASP A 1 95 ? -1.091 -3.187 22.875 1.00 92.50 95 ASP A O 1
ATOM 699 N N . ARG A 1 96 ? -1.987 -2.449 20.950 1.00 94.75 96 ARG A N 1
ATOM 700 C CA . ARG A 1 96 ? -0.988 -2.999 20.032 1.00 94.75 96 ARG A CA 1
ATOM 701 C C . ARG A 1 96 ? -0.799 -2.109 18.803 1.00 94.75 96 ARG A C 1
ATOM 703 O O . ARG A 1 96 ? -1.555 -1.168 18.565 1.00 94.75 96 ARG A O 1
ATOM 710 N N . THR A 1 97 ? 0.192 -2.447 17.985 1.00 95.44 97 THR A N 1
ATOM 711 C CA . THR A 1 97 ? 0.354 -1.882 16.640 1.00 95.44 97 THR A CA 1
ATOM 712 C C . THR A 1 97 ? -0.765 -2.376 15.724 1.00 95.44 97 THR A C 1
ATOM 714 O O . THR A 1 97 ? -0.907 -3.584 15.534 1.00 95.44 97 THR A O 1
ATOM 717 N N . ILE A 1 98 ? -1.538 -1.442 15.164 1.00 97.38 98 ILE A N 1
ATOM 718 C CA . ILE A 1 98 ? -2.560 -1.718 14.146 1.00 97.38 98 ILE A CA 1
ATOM 719 C C . ILE A 1 98 ? -2.058 -1.199 12.798 1.00 97.38 98 ILE A C 1
ATOM 721 O O . ILE A 1 98 ? -1.480 -1.965 12.033 1.00 97.38 98 ILE A O 1
ATOM 725 N N . TRP A 1 99 ? -2.173 0.105 12.542 1.00 98.44 99 TRP A N 1
ATOM 726 C CA . TRP A 1 99 ? -1.645 0.722 11.328 1.00 98.44 99 TRP A CA 1
ATOM 727 C C . TRP A 1 99 ? -0.233 1.255 11.540 1.00 98.44 99 TRP A C 1
ATOM 729 O O . TRP A 1 99 ? 0.039 1.997 12.488 1.00 98.44 99 TRP A O 1
ATOM 739 N N . GLN A 1 100 ? 0.659 0.923 10.615 1.00 98.56 100 GLN A N 1
ATOM 740 C CA . GLN A 1 100 ? 1.930 1.615 10.443 1.00 98.56 100 GLN A CA 1
ATOM 741 C C . GLN A 1 100 ? 1.941 2.334 9.096 1.00 98.56 100 GLN A C 1
ATOM 743 O O . GLN A 1 100 ? 1.177 2.000 8.191 1.00 98.56 100 GLN A O 1
ATOM 748 N N . MET A 1 101 ? 2.813 3.329 8.965 1.00 98.50 101 MET A N 1
ATOM 749 C CA . MET A 1 101 ? 3.005 4.059 7.721 1.00 98.50 101 MET A CA 1
ATOM 750 C C . MET A 1 101 ? 4.477 4.066 7.331 1.00 98.50 101 MET A C 1
ATOM 752 O O . MET A 1 101 ? 5.332 4.557 8.070 1.00 98.50 101 MET A O 1
ATOM 756 N N . ALA A 1 102 ? 4.762 3.531 6.152 1.00 98.12 102 ALA A N 1
ATOM 757 C CA . ALA A 1 102 ? 6.069 3.576 5.529 1.00 98.12 102 ALA A CA 1
ATOM 758 C C . ALA A 1 102 ? 6.247 4.877 4.743 1.00 98.12 102 ALA A C 1
ATOM 760 O O . ALA A 1 102 ? 5.377 5.283 3.968 1.00 98.12 102 ALA A O 1
ATOM 761 N N . GLN A 1 103 ? 7.416 5.497 4.906 1.00 98.00 103 GLN A N 1
ATOM 762 C CA . GLN A 1 103 ? 7.797 6.719 4.199 1.00 98.00 103 GLN A CA 1
ATOM 763 C C . GLN A 1 103 ? 9.112 6.565 3.424 1.00 98.00 103 GLN A C 1
ATOM 765 O O . GLN A 1 103 ? 9.921 7.489 3.360 1.00 98.00 103 GLN A O 1
ATOM 770 N N . TRP A 1 104 ? 9.356 5.374 2.876 1.00 97.75 104 TRP A N 1
ATOM 771 C CA . TRP A 1 104 ? 10.685 4.998 2.415 1.00 97.75 104 TRP A CA 1
ATOM 772 C C . TRP A 1 104 ? 11.270 5.967 1.394 1.00 97.75 104 TRP A C 1
ATOM 774 O O . TRP A 1 104 ? 10.601 6.450 0.472 1.00 97.75 104 TRP A O 1
ATOM 784 N N . TRP A 1 105 ? 12.558 6.208 1.606 1.00 96.69 105 TRP A N 1
ATOM 785 C CA . TRP A 1 105 ? 13.481 6.954 0.780 1.00 96.69 105 TRP A CA 1
ATOM 786 C C . TRP A 1 105 ? 13.125 8.428 0.573 1.00 96.69 105 TRP A C 1
ATOM 788 O O . TRP A 1 105 ? 13.633 9.043 -0.356 1.00 96.69 105 TRP A O 1
ATOM 798 N N . THR A 1 106 ? 12.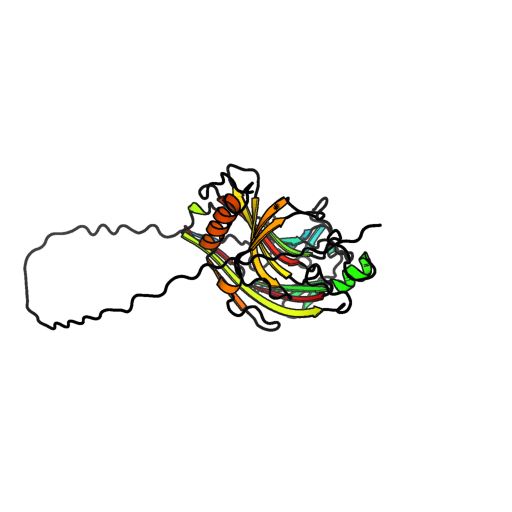312 9.031 1.443 1.00 97.50 106 THR A N 1
ATOM 799 C CA . THR A 1 106 ? 12.103 10.487 1.419 1.00 97.50 106 THR A CA 1
ATOM 800 C C . THR A 1 106 ? 13.314 11.248 1.976 1.00 97.50 106 THR A C 1
ATOM 802 O O . THR A 1 106 ? 13.863 10.844 3.005 1.00 97.50 106 THR A O 1
ATOM 805 N N . PRO A 1 107 ? 13.728 12.372 1.360 1.00 97.69 107 PRO A N 1
ATOM 806 C CA . PRO A 1 107 ? 14.608 13.348 2.000 1.00 97.69 107 PRO A CA 1
ATOM 807 C C . PRO A 1 107 ? 13.846 14.287 2.956 1.00 97.69 107 PRO A C 1
ATOM 809 O O . PRO A 1 107 ? 14.457 14.922 3.811 1.00 97.69 107 PRO A O 1
ATOM 812 N N . PHE A 1 108 ? 12.516 14.360 2.839 1.00 98.06 108 PHE A N 1
ATOM 813 C CA . PHE A 1 108 ? 11.640 15.173 3.683 1.00 98.06 108 PHE A CA 1
ATOM 814 C C . PHE A 1 108 ? 10.965 14.273 4.715 1.00 98.06 108 PHE A C 1
ATOM 816 O O . PHE A 1 108 ? 9.921 13.672 4.436 1.00 98.06 108 PHE A O 1
ATOM 823 N N . ASP A 1 109 ? 11.583 14.140 5.887 1.00 97.69 109 ASP A N 1
ATOM 824 C CA . ASP A 1 109 ? 11.091 13.245 6.932 1.00 97.69 109 ASP A CA 1
ATOM 825 C C . ASP A 1 109 ? 9.703 13.675 7.429 1.00 97.69 109 ASP A C 1
ATOM 827 O O . ASP A 1 109 ? 9.498 14.764 7.978 1.00 97.69 109 ASP A O 1
ATOM 831 N N . PHE A 1 110 ? 8.734 12.788 7.233 1.00 97.94 110 PHE A N 1
ATOM 832 C CA . PHE A 1 110 ? 7.332 13.011 7.542 1.00 97.94 110 PHE A CA 1
ATOM 833 C C . PHE A 1 110 ? 7.065 13.083 9.050 1.00 97.94 110 PHE A C 1
ATOM 835 O O . PHE A 1 110 ? 6.005 13.554 9.463 1.00 97.94 110 PHE A O 1
ATOM 842 N N . GLN A 1 111 ? 8.028 12.699 9.902 1.00 97.81 111 GLN A N 1
ATOM 843 C CA . GLN A 1 111 ? 7.890 12.861 11.351 1.00 97.81 111 GLN A CA 1
ATOM 844 C C . GLN A 1 111 ? 7.748 14.339 11.750 1.00 97.81 111 GLN A C 1
ATOM 846 O O . GLN A 1 111 ? 7.137 14.659 12.773 1.00 97.81 111 GLN A O 1
ATOM 851 N N . TYR A 1 112 ? 8.257 15.255 10.925 1.00 97.94 112 TYR A N 1
ATOM 852 C CA . TYR A 1 112 ? 8.172 16.695 11.157 1.00 97.94 112 TYR A CA 1
ATOM 853 C C . TYR A 1 112 ? 6.994 17.362 10.442 1.00 97.94 112 TYR A C 1
ATOM 855 O O . TYR A 1 112 ? 6.832 18.571 10.579 1.00 97.94 112 TYR A O 1
ATOM 863 N N . ALA A 1 113 ? 6.158 16.603 9.721 1.00 98.31 113 ALA A N 1
ATOM 864 C CA . ALA A 1 113 ? 4.990 17.139 9.029 1.00 98.31 113 ALA A CA 1
ATOM 865 C C . ALA A 1 113 ? 4.033 17.825 10.027 1.00 98.31 113 ALA A C 1
ATOM 867 O O . ALA A 1 113 ? 3.551 17.160 10.958 1.00 98.31 113 ALA A O 1
ATOM 868 N N . PRO A 1 114 ? 3.745 19.132 9.864 1.00 98.31 114 PRO A N 1
ATOM 869 C CA . PRO A 1 114 ? 2.759 19.817 10.685 1.00 98.31 114 PRO A CA 1
ATOM 870 C C . PRO A 1 114 ? 1.374 19.181 10.586 1.00 98.31 114 PRO A C 1
ATOM 872 O O . PRO A 1 114 ? 0.931 18.771 9.510 1.00 98.31 114 PRO A O 1
ATOM 875 N N . TYR A 1 115 ? 0.679 19.152 11.721 1.00 98.62 115 TYR A N 1
ATOM 876 C CA . TYR A 1 115 ? -0.713 18.735 11.804 1.00 98.62 115 TYR A CA 1
ATOM 877 C C . TYR A 1 115 ? -1.664 19.914 11.577 1.00 98.62 115 TYR A C 1
ATOM 879 O O . TYR A 1 115 ? -1.464 21.017 12.090 1.00 98.62 115 TYR A O 1
ATOM 887 N N . SER A 1 116 ? -2.769 19.651 10.886 1.00 98.62 116 SER A N 1
ATOM 888 C CA . SER A 1 116 ? -3.946 20.515 10.865 1.00 98.62 116 SER A CA 1
ATOM 889 C C . SER A 1 116 ? -5.234 19.688 10.815 1.00 98.62 116 SER A C 1
ATOM 891 O O . SER A 1 116 ? -5.213 18.479 10.587 1.00 98.62 116 SER A O 1
ATOM 893 N N . TYR A 1 117 ? -6.371 20.338 11.062 1.00 98.50 117 TYR A N 1
ATOM 894 C CA . TYR A 1 117 ? -7.689 19.724 10.926 1.00 98.50 117 TYR A CA 1
ATOM 895 C C . TYR A 1 117 ? -8.606 20.638 10.121 1.00 98.50 117 TYR A C 1
ATOM 897 O O . TYR A 1 117 ? -8.824 21.788 10.507 1.00 98.50 117 TYR A O 1
ATOM 905 N N . SER A 1 118 ? -9.144 20.134 9.014 1.00 98.12 118 SER A N 1
ATOM 906 C CA . SER A 1 118 ? -10.073 20.873 8.157 1.00 98.12 118 SER A CA 1
ATOM 907 C C . SER A 1 118 ? -10.984 19.922 7.387 1.00 98.12 118 SER A C 1
ATOM 909 O O . SER A 1 118 ? -10.605 18.798 7.062 1.00 98.12 118 SER A O 1
ATOM 911 N N . ASP A 1 119 ? -12.220 20.357 7.129 1.00 96.19 119 ASP A N 1
ATOM 912 C CA . ASP A 1 119 ? -13.222 19.621 6.342 1.00 96.19 119 ASP A CA 1
ATOM 913 C C . ASP A 1 119 ? -13.463 18.166 6.798 1.00 96.19 119 ASP A C 1
ATOM 915 O O . ASP A 1 119 ? -13.772 17.281 5.999 1.00 96.19 119 ASP A O 1
ATOM 919 N N . GLY A 1 120 ? -13.316 17.908 8.102 1.00 97.56 120 GLY A N 1
ATOM 920 C CA . GLY A 1 120 ? -13.467 16.576 8.690 1.00 97.56 120 GLY A CA 1
ATOM 921 C C . GLY A 1 120 ? -12.242 15.665 8.547 1.00 97.56 120 GLY A C 1
ATOM 922 O O . GLY A 1 120 ? -12.350 14.479 8.846 1.00 97.56 120 GLY A O 1
ATOM 923 N N . TYR A 1 121 ? -11.101 16.179 8.083 1.00 98.75 121 TYR A N 1
ATOM 924 C CA . TYR A 1 121 ? -9.857 15.421 7.949 1.00 98.75 121 TYR A CA 1
ATOM 925 C C . TYR A 1 121 ? -8.815 15.869 8.970 1.00 98.75 121 TYR A C 1
ATOM 927 O O . TYR A 1 121 ? -8.553 17.061 9.122 1.00 98.75 121 TYR A O 1
ATOM 935 N N . HIS A 1 122 ? -8.154 14.896 9.588 1.00 98.75 122 HIS A N 1
ATOM 936 C CA . HIS A 1 122 ? -6.828 15.051 10.174 1.00 98.75 122 HIS A CA 1
ATOM 937 C C . HIS A 1 122 ? -5.801 15.085 9.046 1.00 98.75 122 HIS A C 1
ATOM 939 O O . HIS A 1 122 ? -5.795 14.192 8.199 1.00 98.75 122 HIS A O 1
ATOM 945 N N . ILE A 1 123 ? -4.965 16.118 8.999 1.00 98.88 123 ILE A N 1
ATOM 946 C CA . ILE A 1 123 ? -4.045 16.350 7.887 1.00 98.88 123 ILE A CA 1
ATOM 947 C C . ILE A 1 123 ? -2.630 16.485 8.427 1.00 98.88 123 ILE A C 1
ATOM 949 O O . ILE A 1 123 ? -2.371 17.347 9.263 1.00 98.88 123 ILE A O 1
ATOM 953 N N . TYR A 1 124 ? -1.723 15.671 7.898 1.00 98.81 124 TYR A N 1
ATOM 954 C CA . TYR A 1 124 ? -0.281 15.846 8.039 1.00 98.81 124 TYR A CA 1
ATOM 955 C C . TYR A 1 124 ? 0.285 16.175 6.669 1.00 98.81 124 TYR A C 1
ATOM 957 O O . TYR A 1 124 ? 0.006 15.462 5.705 1.00 98.81 124 TYR A O 1
ATOM 965 N N . GLN A 1 125 ? 1.058 17.247 6.560 1.00 98.69 125 GLN A N 1
ATOM 966 C CA . GLN A 1 125 ? 1.585 17.687 5.274 1.00 98.69 125 GLN A CA 1
ATOM 967 C C . GLN A 1 125 ? 2.997 18.227 5.423 1.00 98.69 125 GLN A C 1
ATOM 969 O O . GLN A 1 125 ? 3.250 19.016 6.323 1.00 98.69 125 GLN A O 1
ATOM 974 N N . ASN A 1 126 ? 3.896 17.841 4.525 1.00 98.44 126 ASN A N 1
ATOM 975 C CA . ASN A 1 126 ? 5.202 18.472 4.368 1.00 98.44 126 ASN A CA 1
ATOM 976 C C . ASN A 1 126 ? 5.409 18.907 2.906 1.00 98.44 126 ASN A C 1
ATOM 978 O O . ASN A 1 126 ? 4.450 19.027 2.144 1.00 98.44 126 ASN A O 1
ATOM 982 N N . GLU A 1 127 ? 6.651 19.178 2.516 1.00 98.25 127 GLU A N 1
ATOM 983 C CA . GLU A 1 127 ? 7.024 19.700 1.202 1.00 98.25 127 GLU A CA 1
ATOM 984 C C . GLU A 1 127 ? 6.602 18.788 0.043 1.00 98.25 127 GLU A C 1
ATOM 986 O O . GLU A 1 127 ? 6.260 19.278 -1.033 1.00 98.25 127 GLU A O 1
ATOM 991 N N . SER A 1 128 ? 6.632 17.469 0.248 1.00 98.44 128 SER A N 1
ATOM 992 C CA . SER A 1 128 ? 6.429 16.481 -0.820 1.00 98.44 128 SER A CA 1
ATOM 993 C C . SER A 1 128 ? 5.234 15.564 -0.598 1.00 98.44 128 SER A C 1
ATOM 995 O O . SER A 1 128 ? 4.819 14.895 -1.541 1.00 98.44 128 SER A O 1
ATOM 997 N N . ARG A 1 129 ? 4.679 15.499 0.615 1.00 98.62 129 ARG A N 1
ATOM 998 C CA . ARG A 1 129 ? 3.663 14.510 0.985 1.00 98.62 129 ARG A CA 1
ATOM 999 C C . ARG A 1 129 ? 2.513 15.136 1.749 1.00 98.62 129 ARG A C 1
ATOM 1001 O O . ARG A 1 129 ? 2.717 16.007 2.593 1.00 98.62 129 ARG A O 1
ATOM 1008 N N . THR A 1 130 ? 1.322 14.590 1.530 1.00 98.88 130 THR A N 1
ATOM 1009 C CA . THR A 1 130 ? 0.134 14.894 2.331 1.00 98.88 130 THR A CA 1
ATOM 1010 C C . THR A 1 130 ? -0.583 13.601 2.690 1.00 98.88 130 THR A C 1
ATOM 1012 O O . THR A 1 130 ? -0.936 12.817 1.810 1.00 98.88 130 THR A O 1
ATOM 1015 N N . LEU A 1 131 ? -0.842 13.410 3.981 1.00 98.88 131 LEU A N 1
ATOM 1016 C CA . LEU A 1 131 ? -1.738 12.396 4.520 1.00 98.88 131 LEU A CA 1
ATOM 1017 C C . LEU A 1 131 ? -3.012 13.084 4.997 1.00 98.88 131 LEU A C 1
ATOM 1019 O O . LEU A 1 131 ? -2.944 14.009 5.805 1.00 98.88 131 LEU A O 1
ATOM 1023 N N . LYS A 1 132 ? -4.171 12.615 4.541 1.00 98.81 132 LYS A N 1
ATOM 1024 C CA . LYS A 1 132 ? -5.476 13.051 5.047 1.00 98.81 132 LYS A CA 1
ATOM 1025 C C . LYS A 1 132 ? -6.222 11.853 5.612 1.00 98.81 132 LYS A C 1
ATOM 1027 O O . LYS A 1 132 ? -6.335 10.848 4.924 1.00 98.81 132 LYS A O 1
ATOM 1032 N N . VAL A 1 133 ? -6.782 11.969 6.809 1.00 98.81 133 VAL A N 1
ATOM 1033 C CA . VAL A 1 133 ? -7.572 10.899 7.429 1.00 98.81 133 VAL A CA 1
ATOM 1034 C C . VAL A 1 133 ? -8.911 11.438 7.901 1.00 98.81 133 VAL A C 1
ATOM 1036 O O . VAL A 1 133 ? -8.957 12.348 8.724 1.00 98.81 133 VAL A O 1
ATOM 1039 N N . ASN A 1 134 ? -10.004 10.870 7.402 1.00 98.75 134 ASN A N 1
ATOM 1040 C CA . ASN A 1 134 ? -11.347 11.107 7.918 1.00 98.75 134 ASN A CA 1
ATOM 1041 C C . ASN A 1 134 ? -11.814 9.861 8.677 1.00 98.75 134 ASN A C 1
ATOM 1043 O O . ASN A 1 134 ? -12.191 8.861 8.064 1.00 98.75 134 ASN A O 1
ATOM 1047 N N . THR A 1 135 ? -11.790 9.931 10.006 1.00 98.50 135 THR A N 1
ATOM 1048 C CA . THR A 1 135 ? -12.081 8.794 10.893 1.00 98.50 135 THR A CA 1
ATOM 1049 C C . THR A 1 135 ? -13.568 8.444 10.975 1.00 98.50 135 THR A C 1
ATOM 1051 O O . THR A 1 135 ? -13.941 7.299 11.247 1.00 98.50 135 THR A O 1
ATOM 1054 N N . ASP A 1 136 ? -14.449 9.393 10.661 1.00 97.75 136 ASP A N 1
ATOM 1055 C CA . ASP A 1 136 ? -15.890 9.148 10.595 1.00 97.75 136 ASP A CA 1
ATOM 1056 C C . ASP A 1 136 ? -16.274 8.369 9.335 1.00 97.75 136 ASP A C 1
ATOM 1058 O O . ASP A 1 136 ? -17.132 7.489 9.382 1.00 97.75 136 ASP A O 1
ATOM 1062 N N . LYS A 1 137 ? -15.606 8.654 8.213 1.00 97.69 137 LYS A N 1
ATOM 1063 C CA . LYS A 1 137 ? -15.841 7.988 6.922 1.00 97.69 137 LYS A CA 1
ATOM 1064 C C . LYS A 1 137 ? -14.937 6.780 6.675 1.00 97.69 137 LYS A C 1
ATOM 1066 O O . LYS A 1 137 ? -15.199 6.032 5.737 1.00 97.69 137 LYS A O 1
ATOM 1071 N N . GLY A 1 138 ? -13.876 6.619 7.466 1.00 98.06 138 GLY A N 1
ATOM 1072 C CA . GLY A 1 138 ? -12.812 5.653 7.200 1.00 98.06 138 GLY A CA 1
ATOM 1073 C C . GLY A 1 138 ? -12.159 5.885 5.841 1.00 98.06 138 GLY A C 1
ATOM 1074 O O . GLY A 1 138 ? -12.019 4.957 5.048 1.00 98.06 138 GLY A O 1
ATOM 1075 N N . GLU A 1 139 ? -11.836 7.146 5.541 1.00 98.69 139 GLU A N 1
ATOM 1076 C CA . GLU A 1 139 ? -11.202 7.548 4.285 1.00 98.69 139 GLU A CA 1
ATOM 1077 C C . GLU A 1 139 ? -9.782 8.055 4.535 1.00 98.69 139 GLU A C 1
ATOM 1079 O O . GLU A 1 139 ? -9.561 8.962 5.339 1.00 98.69 139 GLU A O 1
ATOM 1084 N N . LEU A 1 140 ? -8.842 7.488 3.789 1.00 98.62 140 LEU A N 1
ATOM 1085 C CA . LEU A 1 140 ? -7.444 7.870 3.729 1.00 98.62 140 LEU A CA 1
ATOM 1086 C C . LEU A 1 140 ? -7.171 8.564 2.393 1.00 98.62 140 LEU A C 1
ATOM 1088 O O . LEU A 1 140 ? -7.501 8.029 1.339 1.00 98.62 140 LEU A O 1
ATOM 1092 N N . GLY A 1 141 ? -6.550 9.735 2.421 1.00 98.69 141 GLY A N 1
ATOM 1093 C CA . GLY A 1 141 ? -6.044 10.445 1.251 1.00 98.69 141 GLY A CA 1
ATOM 1094 C C . GLY A 1 141 ? -4.524 10.512 1.277 1.00 98.69 141 GLY A C 1
ATOM 1095 O O . GLY A 1 141 ? -3.940 10.797 2.323 1.00 98.69 141 GLY A O 1
ATOM 1096 N N . MET A 1 142 ? -3.892 10.275 0.129 1.00 98.81 142 MET A N 1
ATOM 1097 C CA . MET A 1 142 ? -2.437 10.291 -0.018 1.00 98.81 142 MET A CA 1
ATOM 1098 C C . MET A 1 142 ? -2.045 11.165 -1.203 1.00 98.81 142 MET A C 1
ATOM 1100 O O . MET A 1 142 ? -2.551 10.977 -2.308 1.00 98.81 142 MET A O 1
ATOM 1104 N N . GLN A 1 143 ? -1.125 12.096 -0.974 1.00 98.81 143 GLN A N 1
ATOM 1105 C CA . GLN A 1 143 ? -0.420 12.839 -2.015 1.00 98.81 143 GLN A CA 1
ATOM 1106 C C . GLN A 1 143 ? 1.082 12.653 -1.828 1.00 98.81 143 GLN A C 1
ATOM 1108 O O . GLN A 1 143 ? 1.567 12.607 -0.696 1.00 98.81 143 GLN A O 1
ATOM 1113 N N . LEU A 1 144 ? 1.801 12.553 -2.939 1.00 98.75 144 LEU A N 1
ATOM 1114 C CA . LEU A 1 144 ? 3.242 12.358 -2.990 1.00 98.75 144 LEU A CA 1
ATOM 1115 C C . LEU A 1 144 ? 3.785 12.991 -4.274 1.00 98.75 144 LEU A C 1
ATOM 1117 O O . LEU A 1 144 ? 3.340 12.674 -5.377 1.00 98.75 144 LEU A O 1
ATOM 1121 N N . ASN A 1 145 ? 4.780 13.852 -4.111 1.00 98.75 145 ASN A N 1
ATOM 1122 C CA . ASN A 1 145 ? 5.551 14.467 -5.175 1.00 98.75 145 ASN A CA 1
ATOM 1123 C C . ASN A 1 145 ? 6.965 13.870 -5.184 1.00 98.75 145 ASN A C 1
ATOM 1125 O O . ASN A 1 145 ? 7.883 14.397 -4.552 1.00 98.75 145 ASN A O 1
ATOM 1129 N N . SER A 1 146 ? 7.148 12.759 -5.902 1.00 98.50 146 SER A N 1
ATOM 1130 C CA . SER A 1 146 ? 8.458 12.104 -6.010 1.00 98.50 146 SER A CA 1
ATOM 1131 C C . SER A 1 146 ? 9.455 12.916 -6.828 1.00 98.50 146 SER A C 1
ATOM 1133 O O . SER A 1 146 ? 10.654 12.788 -6.605 1.00 98.50 146 SER A O 1
ATOM 1135 N N . TRP A 1 147 ? 8.998 13.784 -7.738 1.00 97.94 147 TRP A N 1
ATOM 1136 C CA . TRP A 1 147 ? 9.899 14.687 -8.459 1.00 97.94 147 TRP A CA 1
ATOM 1137 C C . TRP A 1 147 ? 10.661 15.597 -7.499 1.00 97.94 147 TRP A C 1
ATOM 1139 O O . TRP A 1 147 ? 11.882 15.691 -7.600 1.00 97.94 147 TRP A O 1
ATOM 1149 N N . LEU A 1 148 ? 9.968 16.212 -6.536 1.00 98.31 148 LEU A N 1
ATOM 1150 C CA . LEU A 1 148 ? 10.616 17.046 -5.527 1.00 98.31 148 LEU A CA 1
ATOM 1151 C C . LEU A 1 148 ? 11.607 16.234 -4.678 1.00 98.31 148 LEU A C 1
ATOM 1153 O O . LEU A 1 148 ? 12.719 16.690 -4.424 1.00 98.31 148 LEU A O 1
ATOM 1157 N N . GLU A 1 149 ? 11.246 15.005 -4.297 1.00 98.50 149 GLU A N 1
ATOM 1158 C CA . GLU A 1 149 ? 12.152 14.117 -3.557 1.00 98.50 149 GLU A CA 1
ATOM 1159 C C . GLU A 1 149 ? 13.389 13.698 -4.363 1.00 98.50 149 GLU A C 1
ATOM 1161 O O . GLU A 1 149 ? 14.461 13.497 -3.791 1.00 98.50 149 GLU A O 1
ATOM 1166 N N . TYR A 1 150 ? 13.260 13.520 -5.676 1.00 98.19 150 TYR A N 1
ATOM 1167 C CA . TYR A 1 150 ? 14.378 13.161 -6.546 1.00 98.19 150 TYR A CA 1
ATOM 1168 C C . TYR A 1 150 ? 15.257 14.353 -6.901 1.00 98.19 150 TYR A C 1
ATOM 1170 O O . TYR A 1 150 ? 16.473 14.200 -6.990 1.00 98.19 150 TYR A O 1
ATOM 1178 N N . GLN A 1 151 ? 14.681 15.548 -7.016 1.00 97.62 151 GLN A N 1
ATOM 1179 C CA . GLN A 1 151 ? 15.454 16.783 -7.114 1.00 97.62 151 GLN A CA 1
ATOM 1180 C C . GLN A 1 151 ? 16.377 16.953 -5.908 1.00 97.62 151 GLN A C 1
ATOM 1182 O O . GLN A 1 151 ? 17.572 17.168 -6.085 1.00 97.62 151 GLN A O 1
ATOM 1187 N N . GLU A 1 152 ? 15.858 16.753 -4.699 1.00 98.00 152 GLU A N 1
ATOM 1188 C CA . GLU A 1 152 ? 16.658 16.869 -3.478 1.00 98.00 152 GLU A CA 1
ATOM 1189 C C . GLU A 1 152 ? 17.714 15.756 -3.357 1.00 98.00 152 GLU A C 1
ATOM 1191 O O . GLU A 1 152 ? 18.865 16.016 -3.014 1.00 98.00 152 GLU A O 1
ATOM 1196 N N . ARG A 1 153 ? 17.364 14.501 -3.675 1.00 96.56 153 ARG A N 1
ATOM 1197 C CA . ARG A 1 153 ? 18.300 13.370 -3.524 1.00 96.56 153 ARG A CA 1
ATOM 1198 C C . ARG A 1 153 ? 19.338 13.258 -4.636 1.00 96.56 153 ARG A C 1
ATOM 1200 O O . ARG A 1 153 ? 20.458 12.823 -4.378 1.00 96.56 153 ARG A O 1
ATOM 1207 N N . PHE A 1 154 ? 18.955 13.560 -5.873 1.00 96.56 154 PHE A N 1
ATOM 1208 C CA . PHE A 1 154 ? 19.725 13.218 -7.074 1.00 96.56 154 PHE A CA 1
ATOM 1209 C C . PHE A 1 154 ? 19.927 14.399 -8.037 1.00 96.56 154 PHE A C 1
ATOM 1211 O O . PHE A 1 154 ? 20.673 14.254 -9.004 1.00 96.56 154 PHE A O 1
ATOM 1218 N N . GLY A 1 155 ? 19.281 15.550 -7.810 1.00 96.25 155 GLY A N 1
ATOM 1219 C CA . GLY A 1 155 ? 19.290 16.692 -8.735 1.00 96.25 155 GLY A CA 1
ATOM 1220 C C . GLY A 1 155 ? 18.459 16.482 -10.008 1.00 96.25 155 GLY A C 1
ATOM 1221 O O . GLY A 1 155 ? 18.638 17.204 -10.987 1.00 96.25 155 GLY A O 1
ATOM 1222 N N . GLY A 1 156 ? 17.595 15.464 -10.039 1.00 95.25 156 GLY A N 1
ATOM 1223 C CA . GLY A 1 156 ? 16.886 15.029 -11.242 1.00 95.25 156 GLY A CA 1
ATOM 1224 C C . GLY A 1 156 ? 16.176 13.696 -11.050 1.00 95.25 156 GLY A C 1
ATOM 1225 O O . GLY A 1 156 ? 16.250 13.101 -9.979 1.00 95.25 156 GLY A O 1
ATOM 1226 N N . SER A 1 157 ? 15.501 13.208 -12.094 1.00 96.12 157 SER A N 1
ATOM 1227 C CA . SER A 1 157 ? 14.897 11.869 -12.087 1.00 96.12 157 SER A CA 1
ATOM 1228 C C . SER A 1 157 ? 15.923 10.770 -11.809 1.00 96.12 157 SER A C 1
ATOM 1230 O O . SER A 1 157 ? 17.126 10.934 -12.026 1.00 96.12 157 SER A O 1
ATOM 1232 N N . ARG A 1 158 ? 15.431 9.601 -11.387 1.00 95.44 158 ARG A N 1
ATOM 1233 C CA . ARG A 1 158 ? 16.251 8.386 -11.341 1.00 95.44 158 ARG A CA 1
ATOM 1234 C C . ARG A 1 158 ? 16.853 8.110 -12.727 1.00 95.44 158 ARG A C 1
ATOM 1236 O O . ARG A 1 158 ? 16.237 8.340 -13.762 1.00 95.44 158 ARG A O 1
ATOM 1243 N N . THR A 1 159 ? 18.086 7.627 -12.736 1.00 95.00 159 THR A N 1
ATOM 1244 C CA . THR A 1 159 ? 18.856 7.274 -13.939 1.00 95.00 159 THR A CA 1
ATOM 1245 C C . THR A 1 159 ? 19.377 5.838 -13.894 1.00 95.00 159 THR A C 1
ATOM 1247 O O . THR A 1 159 ? 19.886 5.339 -14.895 1.00 95.00 159 THR A O 1
ATOM 1250 N N . SER A 1 160 ? 19.229 5.152 -12.754 1.00 91.25 160 SER A N 1
ATOM 1251 C CA . SER A 1 160 ? 19.644 3.763 -12.556 1.00 91.25 160 SER A CA 1
ATOM 1252 C C . SER A 1 160 ? 18.598 2.968 -11.777 1.00 91.25 160 SER A C 1
ATOM 1254 O O . SER A 1 160 ? 18.005 3.465 -10.818 1.00 91.25 160 SER A O 1
ATOM 1256 N N . SER A 1 161 ? 18.448 1.686 -12.119 1.00 85.94 161 SER A N 1
ATOM 1257 C CA . SER A 1 161 ? 17.603 0.736 -11.386 1.00 85.94 161 SER A CA 1
ATOM 1258 C C . SER A 1 161 ? 18.067 0.503 -9.946 1.00 85.94 161 SER A C 1
ATOM 1260 O O . SER A 1 161 ? 17.257 0.132 -9.105 1.00 85.94 161 SER A O 1
ATOM 1262 N N . SER A 1 162 ? 19.349 0.741 -9.650 1.00 86.62 162 SER A N 1
ATOM 1263 C CA . SER A 1 162 ? 19.907 0.602 -8.301 1.00 86.62 162 SER A CA 1
ATOM 1264 C C . SER A 1 162 ? 19.536 1.751 -7.363 1.00 86.62 162 SER A C 1
ATOM 1266 O O . SER A 1 162 ? 19.722 1.627 -6.157 1.00 86.62 162 SER A O 1
ATOM 1268 N N . GLN A 1 163 ? 19.068 2.890 -7.888 1.00 93.06 163 GLN A N 1
ATOM 1269 C CA . GLN A 1 163 ? 18.631 4.003 -7.047 1.00 93.06 163 GLN A CA 1
ATOM 1270 C C . GLN A 1 163 ? 17.306 3.648 -6.384 1.00 93.06 163 GLN A C 1
ATOM 1272 O O . GLN A 1 163 ? 16.386 3.180 -7.054 1.00 93.06 163 GLN A O 1
ATOM 1277 N N . THR A 1 164 ? 17.186 3.918 -5.092 1.00 94.06 164 THR A N 1
ATOM 1278 C CA . THR A 1 164 ? 15.951 3.699 -4.338 1.00 94.06 164 THR A CA 1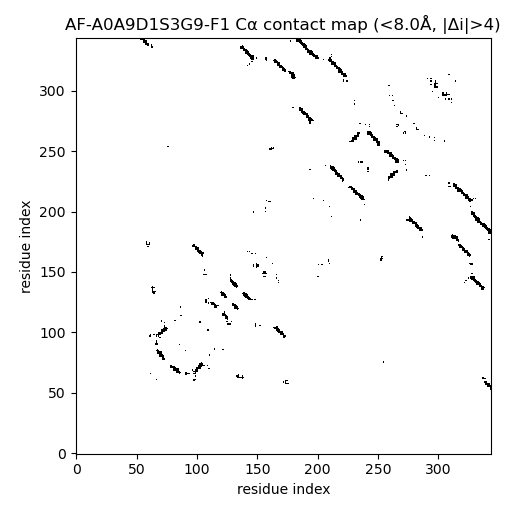
ATOM 1279 C C . THR A 1 164 ? 14.848 4.665 -4.780 1.00 94.06 164 THR A C 1
ATOM 1281 O O . THR A 1 164 ? 15.122 5.715 -5.371 1.00 94.06 164 THR A O 1
ATOM 1284 N N . TRP A 1 165 ? 13.585 4.310 -4.533 1.00 96.81 165 TRP A N 1
ATOM 1285 C CA . TRP A 1 165 ? 12.430 5.110 -4.949 1.00 96.81 165 TRP A CA 1
ATOM 1286 C C . TRP A 1 165 ? 11.496 5.442 -3.797 1.00 96.81 165 TRP A C 1
ATOM 1288 O O . TRP A 1 165 ? 11.472 4.756 -2.783 1.00 96.81 165 TRP A O 1
ATOM 1298 N N . SER A 1 166 ? 10.746 6.528 -3.960 1.00 97.69 166 SER A N 1
ATOM 1299 C CA . SER A 1 166 ? 9.803 7.025 -2.959 1.00 97.69 166 SER A CA 1
ATOM 1300 C C . SER A 1 166 ? 8.649 6.055 -2.751 1.00 97.69 166 SER A C 1
ATOM 1302 O O . SER A 1 166 ? 7.965 5.692 -3.714 1.00 97.69 166 SER A O 1
ATOM 1304 N N . HIS A 1 167 ? 8.420 5.665 -1.497 1.00 98.06 167 HIS A N 1
ATOM 1305 C CA . HIS A 1 167 ? 7.248 4.889 -1.088 1.00 98.06 167 HIS A CA 1
ATOM 1306 C C . HIS A 1 167 ? 6.419 5.693 -0.098 1.00 98.06 167 HIS A C 1
ATOM 1308 O O . HIS A 1 167 ? 6.966 6.335 0.804 1.00 98.06 167 HIS A O 1
ATOM 1314 N N . PHE A 1 168 ? 5.100 5.615 -0.225 1.00 98.50 168 PHE A N 1
ATOM 1315 C CA . PHE A 1 168 ? 4.172 6.129 0.769 1.00 98.50 168 PHE A CA 1
ATOM 1316 C C . PHE A 1 168 ? 3.037 5.126 0.933 1.00 98.50 168 PHE A C 1
ATOM 1318 O O . PHE A 1 168 ? 2.129 5.070 0.102 1.00 98.50 168 PHE A O 1
ATOM 1325 N N . LEU A 1 169 ? 3.152 4.288 1.966 1.00 98.62 169 LEU A N 1
ATOM 1326 C CA . LEU A 1 169 ? 2.324 3.096 2.157 1.00 98.62 169 LEU A CA 1
ATOM 1327 C C . LEU A 1 169 ? 1.766 3.059 3.577 1.00 98.62 169 LEU A C 1
ATOM 1329 O O . LEU A 1 169 ? 2.458 3.435 4.522 1.00 98.62 169 LEU A O 1
ATOM 1333 N N . ILE A 1 170 ? 0.554 2.541 3.728 1.00 98.62 170 ILE A N 1
ATOM 1334 C CA . ILE A 1 170 ? 0.059 2.011 4.999 1.00 98.62 170 ILE A CA 1
ATOM 1335 C C . ILE A 1 170 ? 0.320 0.510 5.053 1.00 98.62 170 ILE A C 1
ATOM 1337 O O . ILE A 1 170 ? 0.327 -0.157 4.020 1.00 98.62 170 ILE A O 1
ATOM 1341 N N . GLU A 1 171 ? 0.524 -0.026 6.247 1.00 98.44 171 GLU A N 1
ATOM 1342 C CA . GLU A 1 171 ? 0.724 -1.457 6.451 1.00 98.44 171 GLU A CA 1
ATOM 1343 C C . GLU A 1 171 ? 0.104 -1.931 7.766 1.00 98.44 171 GLU A C 1
ATOM 1345 O O . GLU A 1 171 ? -0.046 -1.154 8.716 1.00 98.44 171 GLU A O 1
ATOM 1350 N N . GLN A 1 172 ? -0.255 -3.212 7.814 1.00 97.44 172 GLN A N 1
ATOM 1351 C CA . GLN A 1 172 ? -0.837 -3.843 8.992 1.00 97.44 172 GLN A CA 1
ATOM 1352 C C . GLN A 1 172 ? -0.391 -5.300 9.090 1.00 97.44 172 GLN A C 1
ATOM 1354 O O . GLN A 1 172 ? -0.481 -6.052 8.121 1.00 97.44 172 GLN A O 1
ATOM 1359 N N . ASN A 1 173 ? 0.040 -5.696 10.289 1.00 96.94 173 ASN A N 1
ATOM 1360 C CA . ASN A 1 173 ? 0.115 -7.102 10.678 1.00 96.94 173 ASN A CA 1
ATOM 1361 C C . ASN A 1 173 ? -1.246 -7.512 11.248 1.00 96.94 173 ASN A C 1
ATOM 1363 O O . ASN A 1 173 ? -1.784 -6.825 12.125 1.00 96.94 173 ASN A O 1
ATOM 1367 N N . PHE A 1 174 ? -1.799 -8.621 10.772 1.00 96.31 174 PHE A N 1
ATOM 1368 C CA . PHE A 1 174 ? -3.111 -9.084 11.208 1.00 96.31 174 PHE A CA 1
ATOM 1369 C C . PHE A 1 174 ? -3.045 -9.622 12.636 1.00 96.31 174 PHE A C 1
ATOM 1371 O O . PHE A 1 174 ? -2.109 -10.324 13.019 1.00 96.31 174 PHE A O 1
ATOM 1378 N N . SER A 1 175 ? -4.058 -9.293 13.442 1.00 93.06 175 SER A N 1
ATOM 1379 C CA . SER A 1 175 ? -4.182 -9.812 14.813 1.00 93.06 175 SER A CA 1
ATOM 1380 C C . SER A 1 175 ? -4.389 -11.321 14.860 1.00 93.06 175 SER A C 1
ATOM 1382 O O . SER A 1 175 ? -4.071 -11.964 15.862 1.00 93.06 175 SER A O 1
ATOM 1384 N N . GLN A 1 176 ? -4.948 -11.877 13.789 1.00 90.56 176 GLN A N 1
ATOM 1385 C CA . GLN A 1 176 ? -5.278 -13.281 13.661 1.00 90.56 176 GLN A CA 1
ATOM 1386 C C . GLN A 1 176 ? -4.730 -13.804 12.340 1.00 90.56 176 GLN A C 1
ATOM 1388 O O . GLN A 1 176 ? -4.987 -13.241 11.279 1.00 90.56 176 GLN A O 1
ATOM 1393 N N . SER A 1 177 ? -3.995 -14.909 12.420 1.00 86.50 177 SER A N 1
ATOM 1394 C CA . SER A 1 177 ? -3.627 -15.693 11.249 1.00 86.50 177 SER A CA 1
ATOM 1395 C C . SER A 1 177 ? -4.748 -16.681 10.935 1.00 86.50 177 SER A C 1
ATOM 1397 O O . SER A 1 177 ? -5.323 -17.290 11.844 1.00 86.50 177 SER A O 1
ATOM 1399 N N . VAL A 1 178 ? -5.065 -16.833 9.651 1.00 94.00 178 VAL A N 1
ATOM 1400 C CA . VAL A 1 178 ? -6.050 -17.799 9.160 1.00 94.00 178 VAL A CA 1
ATOM 1401 C C . VAL A 1 178 ? -5.410 -18.703 8.116 1.00 94.00 178 VAL A C 1
ATOM 1403 O O . VAL A 1 178 ? -4.739 -18.225 7.198 1.00 94.00 178 VAL A O 1
ATOM 1406 N N . LEU A 1 179 ? -5.611 -20.014 8.262 1.00 96.81 179 LEU A N 1
ATOM 1407 C CA . LEU A 1 179 ? -5.187 -20.981 7.256 1.00 96.81 179 LEU A CA 1
ATOM 1408 C C . LEU A 1 179 ? -6.076 -20.838 6.027 1.00 96.81 179 LEU A C 1
ATOM 1410 O O . LEU A 1 179 ? -7.297 -20.920 6.126 1.00 96.81 179 LEU A O 1
ATOM 1414 N N . LEU A 1 180 ? -5.462 -20.652 4.861 1.00 97.50 180 LEU A N 1
ATOM 1415 C CA . LEU A 1 180 ? -6.192 -20.413 3.616 1.00 97.50 180 LEU A CA 1
ATOM 1416 C C . LEU A 1 180 ? -7.041 -21.620 3.196 1.00 97.50 180 LEU A C 1
ATOM 1418 O O . LEU A 1 180 ? -8.071 -21.454 2.552 1.00 97.50 180 LEU A O 1
ATOM 1422 N N . SER A 1 181 ? -6.639 -22.832 3.581 1.00 97.00 181 SER A N 1
ATOM 1423 C CA . SER A 1 181 ? -7.388 -24.067 3.330 1.00 97.00 181 SER A CA 1
ATOM 1424 C C . SER A 1 181 ? -8.649 -24.229 4.174 1.00 97.00 181 SER A C 1
ATOM 1426 O O . SER A 1 181 ? -9.500 -25.042 3.823 1.00 97.00 181 SER A O 1
ATOM 1428 N N . GLU A 1 182 ? -8.773 -23.485 5.273 1.00 95.94 182 GLU A N 1
ATOM 1429 C CA . GLU A 1 182 ? -9.971 -23.481 6.118 1.00 95.94 182 GLU A CA 1
ATOM 1430 C C . GLU A 1 182 ? -11.016 -22.476 5.627 1.00 95.94 182 GLU A C 1
ATOM 1432 O O . GLU A 1 182 ? -12.095 -22.391 6.206 1.00 95.94 182 GLU A O 1
ATOM 1437 N N . LEU A 1 183 ? -10.695 -21.688 4.596 1.00 97.12 183 LEU A N 1
ATOM 1438 C CA . LEU A 1 183 ? -11.567 -20.639 4.093 1.00 97.12 183 LEU A CA 1
ATOM 1439 C C . LEU A 1 183 ? -12.367 -21.127 2.887 1.00 97.12 183 LEU A C 1
ATOM 1441 O O . LEU A 1 183 ? -11.812 -21.621 1.906 1.00 97.12 183 LEU A O 1
ATOM 1445 N N . SER A 1 184 ? -13.677 -20.907 2.934 1.00 96.94 184 SER A N 1
ATOM 1446 C CA . SER A 1 184 ? -14.548 -20.986 1.762 1.00 96.94 184 SER A CA 1
ATOM 1447 C C . SER A 1 184 ? -14.458 -19.730 0.888 1.00 96.94 184 SER A C 1
ATOM 1449 O O . SER A 1 184 ? -14.685 -19.822 -0.315 1.00 96.94 184 SER A O 1
ATOM 1451 N N . SER A 1 185 ? -14.107 -18.574 1.469 1.00 98.06 185 SER A N 1
ATOM 1452 C CA . SER A 1 185 ? -13.763 -17.349 0.732 1.00 98.06 185 SER A CA 1
ATOM 1453 C C . SER A 1 185 ? -12.879 -16.409 1.558 1.00 98.06 185 SER A C 1
ATOM 1455 O O . SER A 1 185 ? -12.919 -16.416 2.792 1.00 98.06 185 SER A O 1
ATOM 1457 N N 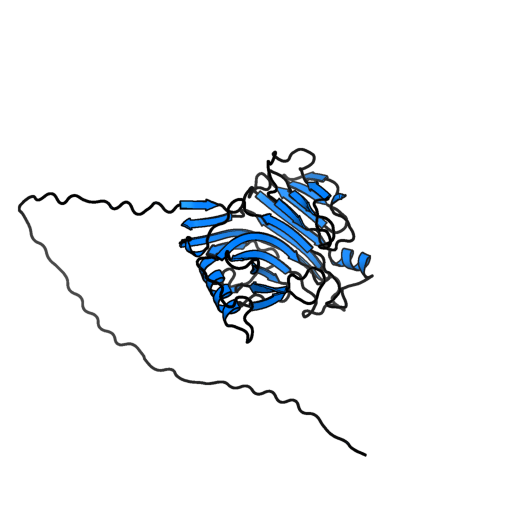. LEU A 1 186 ? -12.098 -15.577 0.868 1.00 98.38 186 LEU A N 1
ATOM 1458 C CA . LEU A 1 186 ? -11.326 -14.479 1.447 1.00 98.38 186 LEU A CA 1
ATOM 1459 C C . LEU A 1 186 ? -11.622 -13.207 0.651 1.00 98.38 186 LEU A C 1
ATOM 1461 O O . LEU A 1 186 ? -10.985 -12.922 -0.363 1.00 98.38 186 LEU A O 1
ATOM 1465 N N . ARG A 1 187 ? -12.629 -12.457 1.092 1.00 98.44 187 ARG A N 1
ATOM 1466 C CA . ARG A 1 187 ? -13.213 -11.361 0.322 1.00 98.44 187 ARG A CA 1
ATOM 1467 C C . ARG A 1 187 ? -12.573 -10.023 0.669 1.00 98.44 187 ARG A C 1
ATOM 1469 O O . ARG A 1 18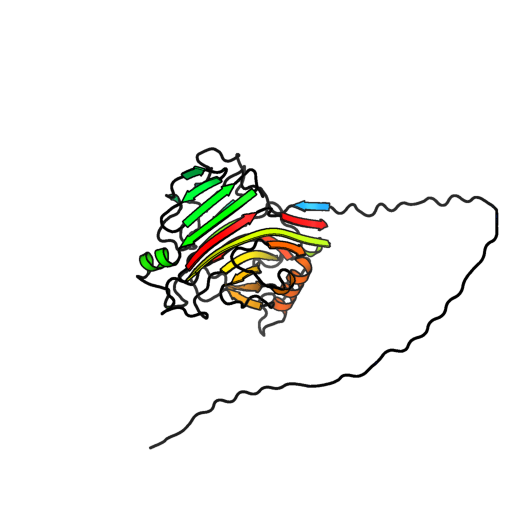7 ? -12.758 -9.501 1.769 1.00 98.44 187 ARG A O 1
ATOM 1476 N N . LEU A 1 188 ? -11.841 -9.462 -0.288 1.00 98.69 188 LEU A N 1
ATOM 1477 C CA . LEU A 1 188 ? -11.274 -8.120 -0.227 1.00 98.69 188 LEU A CA 1
ATOM 1478 C C . LEU A 1 188 ? -12.270 -7.118 -0.809 1.00 98.69 188 LEU A C 1
ATOM 1480 O O . LEU A 1 188 ? -12.645 -7.229 -1.976 1.00 98.69 188 LEU A O 1
ATOM 1484 N N . SER A 1 189 ? -12.653 -6.117 -0.016 1.00 98.62 189 SER A N 1
ATOM 1485 C CA . SER A 1 189 ? -13.547 -5.041 -0.445 1.00 98.62 189 SER A CA 1
ATOM 1486 C C . SER A 1 189 ? -13.031 -3.679 -0.001 1.00 98.62 189 SER A C 1
ATOM 1488 O O . SER A 1 189 ? -12.645 -3.515 1.154 1.00 98.62 189 SER A O 1
ATOM 1490 N N . PHE A 1 190 ? -13.043 -2.699 -0.905 1.00 98.69 190 PHE A N 1
ATOM 1491 C CA . PHE A 1 190 ? -12.721 -1.299 -0.614 1.00 98.69 190 PHE A CA 1
ATOM 1492 C C . PHE A 1 190 ? -13.093 -0.376 -1.774 1.00 98.69 190 PHE A C 1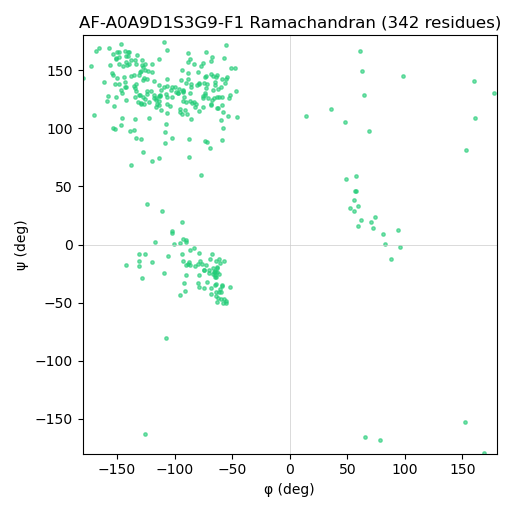
ATOM 1494 O O . PHE A 1 190 ? -13.315 -0.804 -2.904 1.00 98.69 190 PHE A O 1
ATOM 1501 N N . ASP A 1 191 ? -13.096 0.923 -1.500 1.00 98.75 191 ASP A N 1
ATOM 1502 C CA . ASP A 1 191 ? -13.179 1.965 -2.512 1.00 98.75 191 ASP A CA 1
ATOM 1503 C C . ASP A 1 191 ? -11.847 2.662 -2.695 1.00 98.75 191 ASP A C 1
ATOM 1505 O O . ASP A 1 191 ? -11.185 3.000 -1.712 1.00 98.75 191 ASP A O 1
ATOM 1509 N N . PHE A 1 192 ? -11.530 3.015 -3.935 1.00 98.69 192 PHE A N 1
ATOM 1510 C CA . PHE A 1 192 ? -10.415 3.904 -4.214 1.00 98.69 192 PHE A CA 1
ATOM 1511 C C . PHE A 1 192 ? -10.706 4.867 -5.366 1.00 98.69 192 PHE A C 1
ATOM 1513 O O . PHE A 1 192 ? -11.629 4.685 -6.161 1.00 98.69 192 PHE A O 1
ATOM 1520 N N . GLN A 1 193 ? -9.906 5.924 -5.441 1.00 98.69 193 GLN A N 1
ATOM 1521 C CA . GLN A 1 193 ? -9.886 6.865 -6.555 1.00 98.69 193 GLN A CA 1
ATOM 1522 C C . GLN A 1 193 ? -8.450 7.334 -6.746 1.00 98.69 193 GLN A C 1
ATOM 1524 O O . GLN A 1 193 ? -7.816 7.774 -5.788 1.00 98.69 193 GLN A O 1
ATOM 1529 N N . ILE A 1 194 ? -7.958 7.279 -7.981 1.00 98.62 194 ILE A N 1
ATOM 1530 C CA . ILE A 1 194 ? -6.752 8.004 -8.381 1.00 98.62 194 ILE A CA 1
ATOM 1531 C C . ILE A 1 194 ? -7.220 9.376 -8.847 1.00 98.62 194 ILE A C 1
ATOM 1533 O O . ILE A 1 194 ? -7.960 9.465 -9.820 1.00 98.62 194 ILE A O 1
ATOM 1537 N N . LYS A 1 195 ? -6.885 10.435 -8.118 1.00 98.56 195 LYS A N 1
ATOM 1538 C CA . LYS A 1 195 ? -7.402 11.787 -8.365 1.00 98.56 195 LYS A CA 1
ATOM 1539 C C . LYS A 1 195 ? -6.524 12.587 -9.314 1.00 98.56 195 LYS A C 1
ATOM 1541 O O . LYS A 1 195 ? -7.064 13.277 -10.171 1.00 98.56 195 LYS A O 1
ATOM 1546 N N . ASP A 1 196 ? -5.208 12.465 -9.171 1.00 98.38 196 ASP A N 1
ATOM 1547 C CA . ASP A 1 196 ? -4.233 13.135 -10.027 1.00 98.38 196 ASP A CA 1
ATOM 1548 C C . ASP A 1 196 ? -3.017 12.241 -10.270 1.00 98.38 196 ASP A C 1
ATOM 1550 O O . ASP A 1 196 ? -2.603 11.494 -9.379 1.00 98.38 196 ASP A O 1
ATOM 1554 N N . VAL A 1 197 ? -2.461 12.327 -11.480 1.00 98.25 197 VAL A N 1
ATOM 1555 C CA . VAL A 1 197 ? -1.182 11.719 -11.867 1.00 98.25 197 VAL A CA 1
ATOM 1556 C C . VAL A 1 197 ? -0.521 12.637 -12.887 1.00 98.25 197 VAL A C 1
ATOM 1558 O O . VAL A 1 197 ? -0.874 12.638 -14.066 1.00 98.25 197 VAL A O 1
ATOM 1561 N N . THR A 1 198 ? 0.474 13.392 -12.440 1.00 98.31 198 THR A N 1
ATOM 1562 C CA . THR A 1 198 ? 1.212 14.344 -13.271 1.00 98.31 198 THR A CA 1
ATOM 1563 C C . THR A 1 198 ? 2.671 13.911 -13.387 1.00 98.31 198 THR A C 1
ATOM 1565 O O . THR A 1 198 ? 3.381 13.853 -12.388 1.00 98.31 198 THR A O 1
ATOM 1568 N N . LEU A 1 199 ? 3.134 13.619 -14.606 1.00 97.94 199 LEU A N 1
ATOM 1569 C CA . LEU A 1 199 ? 4.547 13.352 -14.915 1.00 97.94 199 LEU A CA 1
ATOM 1570 C C . LEU A 1 199 ? 5.300 14.676 -15.106 1.00 97.94 199 LEU A C 1
ATOM 1572 O O . LEU A 1 199 ? 4.934 15.452 -15.987 1.00 97.94 199 LEU A O 1
ATOM 1576 N N . PHE A 1 200 ? 6.364 14.915 -14.335 1.00 95.19 200 PHE A N 1
ATOM 1577 C CA . PHE A 1 200 ? 7.131 16.169 -14.421 1.00 95.19 200 PHE A CA 1
ATOM 1578 C C . PHE A 1 200 ? 8.319 16.128 -15.382 1.00 95.19 200 PHE A C 1
ATOM 1580 O O . PHE A 1 200 ? 8.635 17.142 -15.998 1.00 95.19 200 PHE A O 1
ATOM 1587 N N . ASP A 1 201 ? 8.974 14.977 -15.525 1.00 92.81 201 ASP A N 1
ATOM 1588 C CA . ASP A 1 201 ? 10.193 14.841 -16.326 1.00 92.81 201 ASP A CA 1
ATOM 1589 C C . ASP A 1 201 ? 9.941 13.949 -17.541 1.00 92.81 201 ASP A C 1
ATOM 1591 O O . ASP A 1 201 ? 10.306 12.773 -17.574 1.00 92.81 201 ASP A O 1
ATOM 1595 N N . GLN A 1 202 ? 9.235 14.506 -18.527 1.00 94.12 202 GLN A N 1
ATOM 1596 C CA . GLN A 1 202 ? 8.926 13.793 -19.768 1.00 94.12 202 GLN A CA 1
ATOM 1597 C C . GLN A 1 202 ? 10.182 13.458 -20.576 1.00 94.12 202 GLN A C 1
ATOM 1599 O O . GLN A 1 202 ? 10.216 12.412 -21.220 1.00 94.12 202 GLN A O 1
ATOM 1604 N N . GLU A 1 203 ? 11.201 14.319 -20.540 1.00 94.12 203 GLU A N 1
ATOM 1605 C CA . GLU A 1 203 ? 12.433 14.147 -21.313 1.00 94.12 203 GLU A CA 1
ATOM 1606 C C . GLU A 1 203 ? 13.204 12.892 -20.882 1.00 94.12 203 GLU A C 1
ATOM 1608 O O . GLU A 1 203 ? 13.670 12.135 -21.732 1.00 94.12 203 GLU A O 1
ATOM 1613 N N . HIS A 1 204 ? 13.271 12.625 -19.575 1.00 93.25 204 HIS A N 1
ATOM 1614 C CA . HIS A 1 204 ? 13.984 11.469 -19.021 1.00 93.25 204 HIS A CA 1
ATOM 1615 C C . HIS A 1 204 ? 13.049 10.321 -18.615 1.00 93.25 204 HIS A C 1
ATOM 1617 O O . HIS A 1 204 ? 13.464 9.370 -17.942 1.00 93.25 204 HIS A O 1
ATOM 1623 N N . TYR A 1 205 ? 11.772 10.372 -19.005 1.00 96.56 205 TYR A N 1
ATOM 1624 C CA . TYR A 1 205 ? 10.832 9.303 -18.703 1.00 96.56 205 TYR A CA 1
ATOM 1625 C C . TYR A 1 205 ? 11.180 8.026 -19.479 1.00 96.56 205 TYR A C 1
ATOM 1627 O O . TYR A 1 205 ? 11.145 7.990 -20.707 1.00 96.56 205 TYR A O 1
ATOM 1635 N N . ASN A 1 206 ? 11.460 6.943 -18.751 1.00 95.50 206 ASN A N 1
ATOM 1636 C CA . ASN A 1 206 ? 11.658 5.620 -19.320 1.00 95.50 206 ASN A CA 1
ATOM 1637 C C . ASN A 1 206 ? 10.653 4.639 -18.694 1.00 95.50 206 ASN A C 1
ATOM 1639 O O . ASN A 1 206 ? 10.850 4.258 -17.542 1.00 95.50 206 ASN A O 1
ATOM 1643 N N . PRO A 1 207 ? 9.626 4.157 -19.4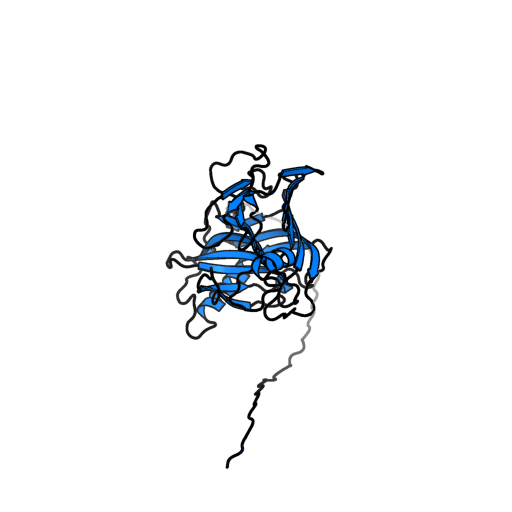16 1.00 94.75 207 PRO A N 1
ATOM 1644 C CA . PRO A 1 207 ? 8.609 3.262 -18.852 1.00 94.75 207 PRO A CA 1
ATOM 1645 C C . PRO A 1 207 ? 9.150 1.897 -18.383 1.00 94.75 207 PRO A C 1
ATOM 1647 O O . PRO A 1 207 ? 8.473 1.196 -17.628 1.00 94.75 207 PRO A O 1
ATOM 1650 N N . SER A 1 208 ? 10.372 1.503 -18.768 1.00 91.88 208 SER A N 1
ATOM 1651 C CA . SER A 1 208 ? 11.013 0.298 -18.222 1.00 91.88 208 SER A CA 1
ATOM 1652 C C . SER A 1 208 ? 11.601 0.500 -16.818 1.00 91.88 208 SER A C 1
ATOM 1654 O O . SER A 1 208 ? 11.950 -0.479 -16.170 1.00 91.88 208 SER A O 1
ATOM 1656 N N . MET A 1 209 ? 11.744 1.748 -16.360 1.00 92.56 209 MET A N 1
ATOM 1657 C CA . MET A 1 209 ? 12.386 2.115 -15.087 1.00 92.56 209 MET A CA 1
ATOM 1658 C C . MET A 1 209 ? 11.514 3.030 -14.219 1.00 92.56 209 MET A C 1
ATOM 1660 O O . MET A 1 209 ? 11.625 3.008 -12.997 1.00 92.56 209 MET A O 1
ATOM 1664 N N . HIS A 1 210 ? 10.657 3.833 -14.846 1.00 97.00 210 HIS A N 1
ATOM 1665 C CA . HIS A 1 210 ? 9.842 4.874 -14.239 1.00 97.00 210 HIS A CA 1
ATOM 1666 C C . HIS A 1 210 ? 8.365 4.512 -14.328 1.00 97.00 210 HIS A C 1
ATOM 1668 O O . HIS A 1 210 ? 7.827 4.247 -15.407 1.00 97.00 210 HIS A O 1
ATOM 1674 N N . ALA A 1 211 ? 7.703 4.571 -13.181 1.00 97.06 211 ALA A N 1
ATOM 1675 C CA . ALA A 1 211 ? 6.275 4.355 -13.062 1.00 97.06 211 ALA A CA 1
ATOM 1676 C C . ALA A 1 211 ? 5.705 5.138 -11.876 1.00 97.06 211 ALA A C 1
ATOM 1678 O O . ALA A 1 211 ? 6.442 5.522 -10.964 1.00 97.06 211 ALA A O 1
ATOM 1679 N N . ALA A 1 212 ? 4.396 5.352 -11.913 1.00 98.06 212 ALA A N 1
ATOM 1680 C CA . ALA A 1 212 ? 3.580 5.660 -10.755 1.00 98.06 212 ALA A CA 1
ATOM 1681 C C . ALA A 1 212 ? 2.655 4.470 -10.516 1.00 98.06 212 ALA A C 1
ATOM 1683 O O . ALA A 1 212 ? 1.827 4.163 -11.379 1.00 98.06 212 ALA A O 1
ATOM 1684 N N . GLN A 1 213 ? 2.825 3.798 -9.379 1.00 97.50 213 GLN A N 1
ATOM 1685 C CA . GLN A 1 213 ? 2.114 2.566 -9.062 1.00 97.50 213 GLN A CA 1
ATOM 1686 C C . GLN A 1 213 ? 1.333 2.739 -7.760 1.00 97.50 213 GLN A C 1
ATOM 1688 O O . GLN A 1 213 ? 1.921 3.054 -6.727 1.00 97.50 213 GLN A O 1
ATOM 1693 N N . PHE A 1 214 ? 0.017 2.536 -7.817 1.00 98.06 214 PHE A N 1
ATOM 1694 C CA . PHE A 1 214 ? -0.823 2.392 -6.630 1.00 98.06 214 PHE A CA 1
ATOM 1695 C C . PHE A 1 214 ? -1.157 0.914 -6.476 1.00 98.06 214 PHE A C 1
ATOM 1697 O O . PHE A 1 214 ? -1.727 0.295 -7.379 1.00 98.06 214 PHE A O 1
ATOM 1704 N N . ILE A 1 215 ? -0.745 0.336 -5.360 1.00 96.44 215 ILE A N 1
ATOM 1705 C CA . ILE A 1 215 ? -0.661 -1.112 -5.187 1.00 96.44 215 ILE A CA 1
ATOM 1706 C C . ILE A 1 215 ? -1.165 -1.521 -3.812 1.00 96.44 215 ILE A C 1
ATOM 1708 O O . ILE A 1 215 ? -1.193 -0.722 -2.875 1.00 96.44 215 ILE A O 1
ATOM 1712 N N . MET A 1 216 ? -1.540 -2.790 -3.707 1.00 98.38 216 MET A N 1
ATOM 1713 C CA . MET A 1 216 ? -1.753 -3.477 -2.446 1.00 98.38 216 MET A CA 1
ATOM 1714 C C . MET A 1 216 ? -1.066 -4.837 -2.521 1.00 98.38 216 MET A C 1
ATOM 1716 O O . MET A 1 216 ? -1.235 -5.558 -3.504 1.00 98.38 216 MET A O 1
ATOM 1720 N N . TYR A 1 217 ? -0.301 -5.181 -1.494 1.00 98.44 217 TYR A N 1
ATOM 1721 C CA . TYR A 1 217 ? 0.332 -6.483 -1.352 1.00 98.44 217 TYR A CA 1
ATOM 1722 C C . TYR A 1 217 ? -0.068 -7.142 -0.044 1.00 98.44 217 TYR A C 1
ATOM 1724 O O . TYR A 1 217 ? -0.262 -6.479 0.972 1.00 98.44 217 TYR A O 1
ATOM 1732 N N . PHE A 1 218 ? -0.111 -8.466 -0.078 1.00 98.56 218 PHE A N 1
ATOM 1733 C CA . PHE A 1 218 ? -0.238 -9.335 1.079 1.00 98.56 218 PHE A CA 1
ATOM 1734 C C . PHE A 1 218 ? 0.972 -10.256 1.159 1.00 98.56 218 PHE A C 1
ATOM 1736 O O . PHE A 1 218 ? 1.516 -10.659 0.127 1.00 98.56 218 PHE A O 1
ATOM 1743 N N . THR A 1 219 ? 1.376 -10.628 2.366 1.00 97.94 219 THR A N 1
ATOM 1744 C CA . THR A 1 219 ? 2.319 -11.731 2.564 1.00 97.94 219 THR A CA 1
ATOM 1745 C C . THR A 1 219 ? 1.558 -13.020 2.791 1.00 97.94 219 THR A C 1
ATOM 1747 O O . THR A 1 219 ? 0.640 -13.093 3.608 1.00 97.94 219 THR A O 1
ATOM 1750 N N . ILE A 1 220 ? 1.976 -14.053 2.068 1.00 98.00 220 ILE A N 1
ATOM 1751 C CA . ILE A 1 220 ? 1.497 -15.415 2.259 1.00 98.00 220 ILE A CA 1
ATOM 1752 C C . ILE A 1 220 ? 2.663 -16.250 2.758 1.00 98.00 220 ILE A C 1
ATOM 1754 O O . ILE A 1 220 ? 3.695 -16.369 2.093 1.00 98.00 220 ILE A O 1
ATOM 1758 N N . ARG A 1 221 ? 2.493 -16.817 3.946 1.00 97.31 221 ARG A N 1
ATOM 1759 C CA . ARG A 1 221 ? 3.478 -17.648 4.635 1.00 97.31 221 ARG A CA 1
ATOM 1760 C C . ARG A 1 221 ? 3.086 -19.108 4.594 1.00 97.31 221 ARG A C 1
ATOM 1762 O O . ARG A 1 221 ? 1.953 -19.445 4.256 1.00 97.31 221 ARG A O 1
ATOM 1769 N N . ASN A 1 222 ? 4.025 -19.970 4.963 1.00 96.19 222 ASN A N 1
ATOM 1770 C CA . ASN A 1 222 ? 3.786 -21.393 5.136 1.00 96.19 222 ASN A CA 1
ATOM 1771 C C . ASN A 1 222 ? 4.271 -21.850 6.517 1.00 96.19 222 ASN A C 1
ATOM 1773 O O . ASN A 1 222 ? 5.314 -21.405 6.976 1.00 96.19 222 ASN A O 1
ATOM 1777 N N . LEU A 1 223 ? 3.543 -22.747 7.182 1.00 95.44 223 LEU A N 1
ATOM 1778 C CA . LEU A 1 223 ? 3.941 -23.251 8.504 1.00 95.44 223 LEU A CA 1
ATOM 1779 C C . LEU A 1 223 ? 5.226 -24.098 8.495 1.00 95.44 223 LEU A C 1
ATOM 1781 O O . LEU A 1 223 ? 5.896 -24.185 9.521 1.00 95.44 223 LEU A O 1
ATOM 1785 N N . ASP A 1 224 ? 5.567 -24.732 7.370 1.00 95.62 224 ASP A N 1
ATOM 1786 C CA . ASP A 1 224 ? 6.756 -25.590 7.265 1.00 95.62 224 ASP A CA 1
ATOM 1787 C C . ASP A 1 224 ? 8.023 -24.823 6.867 1.00 95.62 224 ASP A C 1
ATOM 1789 O O . ASP A 1 224 ? 9.134 -25.341 7.006 1.00 95.62 224 ASP A O 1
ATOM 1793 N N . PHE A 1 225 ? 7.871 -23.605 6.347 1.00 92.25 225 PHE A N 1
ATOM 1794 C CA . PHE A 1 225 ? 8.963 -22.816 5.791 1.00 92.25 225 PHE A CA 1
ATOM 1795 C C . PHE A 1 225 ? 8.978 -21.438 6.441 1.00 92.25 225 PHE A C 1
ATOM 1797 O O . PHE A 1 225 ? 7.993 -20.712 6.377 1.00 92.25 225 PHE A O 1
ATOM 1804 N N . ASP A 1 226 ? 10.120 -21.028 6.990 1.00 87.88 226 ASP A N 1
ATOM 1805 C CA . ASP A 1 226 ? 10.311 -19.660 7.489 1.00 87.88 226 ASP A CA 1
ATOM 1806 C C . ASP A 1 226 ? 10.551 -18.680 6.326 1.00 87.88 226 ASP A C 1
ATOM 1808 O O . ASP A 1 226 ? 11.619 -18.094 6.164 1.00 87.88 226 ASP A O 1
ATOM 1812 N N . ASN A 1 227 ? 9.577 -18.601 5.421 1.00 90.25 227 ASN A N 1
ATOM 1813 C CA . ASN A 1 227 ? 9.609 -17.762 4.234 1.00 90.25 227 ASN A CA 1
ATOM 1814 C C . ASN A 1 227 ? 8.182 -17.335 3.844 1.00 90.25 227 ASN A C 1
ATOM 1816 O O . ASN A 1 227 ? 7.188 -17.885 4.322 1.00 90.25 227 ASN A O 1
ATOM 1820 N N . PHE A 1 228 ? 8.084 -16.344 2.966 1.00 95.75 228 PHE A N 1
ATOM 1821 C CA . PHE A 1 228 ? 6.833 -15.810 2.443 1.00 95.75 228 PHE A CA 1
ATOM 1822 C C . PHE A 1 228 ? 6.954 -15.496 0.949 1.00 95.75 228 PHE A C 1
ATOM 1824 O O . PHE A 1 228 ? 8.057 -15.325 0.422 1.00 95.75 228 PHE A O 1
ATOM 1831 N N . PHE A 1 229 ? 5.813 -15.362 0.277 1.00 97.12 229 PHE A N 1
ATOM 1832 C CA . PHE A 1 229 ? 5.729 -14.678 -1.010 1.00 97.12 229 PHE A CA 1
ATOM 1833 C C . PHE A 1 229 ? 4.795 -13.473 -0.933 1.00 97.12 229 PHE A C 1
ATOM 1835 O O . PHE A 1 229 ? 3.898 -13.412 -0.089 1.00 97.12 229 PHE A O 1
ATOM 1842 N N . TRP A 1 230 ? 5.016 -12.518 -1.830 1.00 98.06 230 TRP A N 1
ATOM 1843 C CA . TRP A 1 230 ? 4.169 -11.351 -2.017 1.00 98.06 230 TRP A CA 1
ATOM 1844 C C . TRP A 1 230 ? 3.038 -11.674 -2.990 1.00 98.06 230 TRP A C 1
ATOM 1846 O O . TRP A 1 230 ? 3.287 -12.060 -4.134 1.00 98.06 230 TRP A O 1
ATOM 1856 N N . PHE A 1 231 ? 1.798 -11.480 -2.555 1.00 98.44 231 PHE A N 1
ATOM 1857 C CA . PHE A 1 231 ? 0.608 -11.553 -3.393 1.00 98.44 231 PHE A CA 1
ATOM 1858 C C . PHE A 1 231 ? 0.068 -10.145 -3.651 1.00 98.44 231 PHE A C 1
ATOM 1860 O O . PHE A 1 231 ? -0.356 -9.458 -2.724 1.00 98.44 231 PHE A O 1
ATOM 1867 N N . GLY A 1 232 ? 0.126 -9.696 -4.900 1.00 97.62 232 GLY A N 1
ATOM 1868 C CA . GLY A 1 232 ? -0.200 -8.336 -5.312 1.00 97.62 232 GLY A CA 1
ATOM 1869 C C . GLY A 1 232 ? -1.568 -8.203 -5.954 1.00 97.62 232 GLY A C 1
ATOM 1870 O O . GLY A 1 232 ? -1.913 -8.963 -6.860 1.00 97.62 232 GLY A O 1
ATOM 1871 N N . VAL A 1 233 ? -2.286 -7.164 -5.537 1.00 97.62 233 VAL A N 1
ATOM 1872 C CA . VAL A 1 233 ? -3.532 -6.664 -6.121 1.00 97.62 233 VAL A CA 1
ATOM 1873 C C . VAL A 1 233 ? -3.215 -5.332 -6.819 1.00 97.62 233 VAL A C 1
ATOM 1875 O O . VAL A 1 233 ? -3.110 -4.293 -6.157 1.00 97.62 233 VAL A O 1
ATOM 1878 N N . PRO A 1 234 ? -2.987 -5.330 -8.145 1.00 95.38 234 PRO A N 1
ATOM 1879 C CA . PRO A 1 234 ? -2.533 -4.134 -8.849 1.00 95.38 234 PRO A CA 1
ATOM 1880 C C . PRO A 1 234 ? -3.685 -3.157 -9.123 1.00 95.38 234 PRO A C 1
ATOM 1882 O O . PRO A 1 234 ? -4.597 -3.449 -9.899 1.00 95.38 234 PRO A O 1
ATOM 1885 N N . LEU A 1 235 ? -3.647 -1.968 -8.514 1.00 96.12 235 LEU A N 1
ATOM 1886 C CA . LEU A 1 235 ? -4.748 -0.998 -8.600 1.00 96.12 235 LEU A CA 1
ATOM 1887 C C . LEU A 1 235 ? -4.526 0.027 -9.707 1.00 96.12 235 LEU A C 1
ATOM 1889 O O . LEU A 1 235 ? -5.442 0.329 -10.462 1.00 96.12 235 LEU A O 1
ATOM 1893 N N . PHE A 1 236 ? -3.315 0.554 -9.840 1.00 97.19 236 PHE A N 1
ATOM 1894 C CA . PHE A 1 236 ? -2.985 1.510 -10.887 1.00 97.19 236 PHE A CA 1
ATOM 1895 C C . PHE A 1 236 ? -1.509 1.422 -11.252 1.00 97.19 236 PHE A C 1
ATOM 1897 O O . PHE A 1 236 ? -0.652 1.363 -10.376 1.00 97.19 236 PHE A O 1
ATOM 1904 N N . ASP A 1 237 ? -1.223 1.489 -12.547 1.00 96.31 237 ASP A N 1
ATOM 1905 C CA . ASP A 1 237 ? 0.115 1.702 -13.084 1.00 96.31 237 ASP A CA 1
ATOM 1906 C C . ASP A 1 237 ? -0.014 2.605 -14.310 1.00 96.31 237 ASP A C 1
ATOM 1908 O O . ASP A 1 237 ? -0.746 2.283 -15.252 1.00 96.31 237 ASP A O 1
ATOM 1912 N N . ASN A 1 238 ? 0.699 3.731 -14.323 1.00 96.19 238 ASN A N 1
ATOM 1913 C CA . ASN A 1 238 ? 0.592 4.706 -15.410 1.00 96.19 238 ASN A CA 1
ATOM 1914 C C . ASN A 1 238 ? 1.008 4.149 -16.792 1.00 96.19 238 ASN A C 1
ATOM 1916 O O . ASN A 1 238 ? 0.777 4.807 -17.805 1.00 96.19 238 ASN A O 1
ATOM 1920 N N . ARG A 1 239 ? 1.649 2.975 -16.847 1.00 94.50 239 ARG A N 1
ATOM 1921 C CA . ARG A 1 239 ? 2.090 2.311 -18.083 1.00 94.50 239 ARG A CA 1
ATOM 1922 C C . ARG A 1 239 ? 1.015 1.418 -18.704 1.00 94.50 239 ARG A C 1
ATOM 1924 O O . ARG A 1 239 ? 1.172 1.018 -19.852 1.00 94.50 239 ARG A O 1
ATOM 1931 N N . GLY A 1 240 ? -0.047 1.086 -17.963 1.00 86.50 240 GLY A N 1
ATOM 1932 C CA . GLY A 1 240 ? -1.140 0.231 -18.445 1.00 86.50 240 GLY A CA 1
ATOM 1933 C C . GLY A 1 240 ? -0.799 -1.264 -18.546 1.00 86.50 240 GLY A C 1
ATOM 1934 O O . GLY A 1 240 ? -1.430 -1.985 -19.314 1.00 86.50 240 GLY A O 1
ATOM 1935 N N . ASN A 1 241 ? 0.192 -1.744 -17.788 1.00 72.44 241 ASN A N 1
ATOM 1936 C CA . ASN A 1 241 ? 0.727 -3.109 -17.911 1.00 72.44 241 ASN A CA 1
ATOM 1937 C C . ASN A 1 241 ? 0.068 -4.156 -16.988 1.00 72.44 241 ASN A C 1
ATOM 1939 O O . ASN A 1 241 ? 0.498 -5.306 -16.973 1.00 72.44 241 ASN A O 1
ATOM 1943 N N . GLU A 1 242 ? -0.972 -3.798 -16.235 1.00 78.00 242 GLU A N 1
ATOM 1944 C CA . GLU A 1 242 ? -1.496 -4.636 -15.140 1.00 78.00 242 GLU A CA 1
ATOM 1945 C C . GLU A 1 242 ? -2.596 -5.626 -15.566 1.00 78.00 242 GLU A C 1
ATOM 1947 O O . GLU A 1 242 ? -3.137 -6.358 -14.744 1.00 78.00 242 GLU A O 1
ATOM 1952 N N . GLY A 1 243 ? -2.946 -5.689 -16.854 1.00 82.88 243 GLY A N 1
ATOM 1953 C CA . GLY A 1 243 ? -4.137 -6.415 -17.314 1.00 82.88 243 GLY A CA 1
ATOM 1954 C C . GLY A 1 243 ? -4.107 -7.943 -17.155 1.00 82.88 243 GLY A C 1
ATOM 1955 O O . GLY A 1 243 ? -5.164 -8.566 -17.182 1.00 82.88 243 GLY A O 1
ATOM 1956 N N . LYS A 1 244 ? -2.936 -8.575 -17.007 1.00 91.50 244 LYS A N 1
ATOM 1957 C CA . LYS A 1 244 ? -2.802 -10.039 -16.878 1.00 91.50 244 LYS A CA 1
ATOM 1958 C C . LYS A 1 244 ? -1.990 -10.411 -15.638 1.00 91.50 244 LYS A C 1
ATOM 1960 O O . LYS A 1 244 ? -1.107 -9.635 -15.269 1.00 91.50 244 LYS A O 1
ATOM 1965 N N . PRO A 1 245 ? -2.214 -11.606 -15.056 1.00 93.88 245 PRO A N 1
ATOM 1966 C CA . PRO A 1 245 ? -1.365 -12.107 -13.990 1.00 93.88 245 PRO A CA 1
ATOM 1967 C C . PRO A 1 245 ? 0.105 -12.131 -14.408 1.00 93.88 245 PRO A C 1
ATOM 1969 O O . PRO A 1 245 ? 0.440 -12.399 -15.566 1.00 93.88 245 PRO A O 1
ATOM 1972 N N . SER A 1 246 ? 0.991 -11.844 -13.463 1.00 93.62 246 SER A N 1
ATOM 1973 C CA . SER A 1 246 ? 2.433 -11.853 -13.699 1.00 93.62 246 SER A CA 1
ATOM 1974 C C . SER A 1 246 ? 3.188 -12.207 -12.430 1.00 93.62 246 SER A C 1
ATOM 1976 O O . SER A 1 246 ? 2.662 -12.081 -11.327 1.00 93.62 246 SER A O 1
ATOM 1978 N N . TYR A 1 247 ? 4.433 -12.645 -12.583 1.00 94.25 247 TYR A N 1
ATOM 1979 C CA . TYR A 1 247 ? 5.295 -12.938 -11.451 1.00 94.25 247 TYR A CA 1
ATOM 1980 C C . TYR A 1 247 ? 6.736 -12.515 -11.719 1.00 94.25 247 TYR A C 1
ATOM 1982 O O . TYR A 1 247 ? 7.191 -12.458 -12.864 1.00 94.25 247 TYR A O 1
ATOM 1990 N N . ASN A 1 248 ? 7.459 -12.240 -10.642 1.00 92.81 248 ASN A N 1
ATOM 1991 C CA . ASN A 1 248 ? 8.871 -11.886 -10.643 1.00 92.81 248 ASN A CA 1
ATOM 1992 C C . ASN A 1 248 ? 9.501 -12.270 -9.299 1.00 92.81 248 ASN A C 1
ATOM 1994 O O . ASN A 1 248 ? 8.800 -12.538 -8.331 1.00 92.81 248 ASN A O 1
ATOM 1998 N N . ILE A 1 249 ? 10.829 -12.318 -9.239 1.00 92.38 249 ILE A N 1
ATOM 1999 C CA . ILE A 1 249 ? 11.544 -12.409 -7.961 1.00 92.38 249 ILE A CA 1
ATOM 2000 C C . ILE A 1 249 ? 11.869 -10.988 -7.516 1.00 92.38 249 ILE A C 1
ATOM 2002 O O . ILE A 1 249 ? 12.325 -10.182 -8.331 1.00 92.38 249 ILE A O 1
ATOM 2006 N N . ASP A 1 250 ? 11.607 -10.684 -6.252 1.00 88.88 250 ASP A N 1
ATOM 2007 C CA . ASP A 1 250 ? 11.906 -9.398 -5.637 1.00 88.88 250 ASP A CA 1
ATOM 2008 C C . ASP A 1 250 ? 13.411 -9.257 -5.391 1.00 88.88 250 ASP A C 1
ATOM 2010 O O . ASP A 1 250 ? 13.926 -9.678 -4.360 1.00 88.88 250 ASP A O 1
ATOM 2014 N N . GLN A 1 251 ? 14.152 -8.736 -6.365 1.00 87.12 251 GLN A N 1
ATOM 2015 C CA . GLN A 1 251 ? 15.613 -8.694 -6.315 1.00 87.12 251 GLN A CA 1
ATOM 2016 C C . GLN A 1 251 ? 16.174 -7.467 -7.038 1.00 87.12 251 GLN A C 1
ATOM 2018 O O . GLN A 1 251 ? 15.535 -6.887 -7.914 1.00 87.12 251 GLN A O 1
ATOM 2023 N N . GLY A 1 252 ? 17.431 -7.133 -6.736 1.00 77.12 252 GLY A N 1
ATOM 2024 C CA . GLY A 1 252 ? 18.213 -6.168 -7.517 1.00 77.12 252 GLY A CA 1
ATOM 2025 C C . GLY A 1 252 ? 18.192 -4.721 -7.013 1.00 77.12 252 GLY A C 1
ATOM 2026 O O . GLY A 1 252 ? 18.666 -3.843 -7.732 1.00 77.12 252 GLY A O 1
ATOM 2027 N N . PHE A 1 253 ? 17.694 -4.465 -5.800 1.00 77.25 253 PHE A N 1
ATOM 2028 C CA . PHE A 1 253 ? 17.726 -3.149 -5.152 1.00 77.25 253 PHE A CA 1
ATOM 2029 C C . PHE A 1 253 ? 17.844 -3.265 -3.619 1.00 77.25 253 PHE A C 1
ATOM 2031 O O . PHE A 1 253 ? 17.669 -4.344 -3.050 1.00 77.25 253 PHE A O 1
ATOM 2038 N N . GLU A 1 254 ? 18.179 -2.158 -2.948 1.00 79.12 254 GLU A N 1
ATOM 2039 C CA . GLU A 1 254 ? 18.274 -2.106 -1.482 1.00 79.12 254 GLU A CA 1
ATOM 2040 C C . GLU A 1 254 ? 16.891 -2.270 -0.836 1.00 79.12 254 GLU A C 1
ATOM 2042 O O . GLU A 1 254 ? 15.972 -1.510 -1.131 1.00 79.12 254 GLU A O 1
ATOM 2047 N N . GLY A 1 255 ? 16.757 -3.263 0.048 1.00 77.50 255 GLY A N 1
ATOM 2048 C CA . GLY A 1 255 ? 15.489 -3.618 0.694 1.00 77.50 255 GLY A CA 1
ATOM 2049 C C . GLY A 1 255 ? 14.712 -4.751 0.012 1.00 77.50 255 GLY A C 1
ATOM 2050 O O . GLY A 1 255 ? 13.679 -5.155 0.539 1.00 77.50 255 GLY A O 1
ATOM 2051 N N . ALA A 1 256 ? 15.204 -5.295 -1.107 1.00 82.94 256 ALA A N 1
ATOM 2052 C CA . ALA A 1 256 ? 14.578 -6.431 -1.783 1.00 82.94 256 ALA A CA 1
ATOM 2053 C C . ALA A 1 256 ? 14.598 -7.710 -0.920 1.00 82.94 256 ALA A C 1
ATOM 2055 O O . ALA A 1 256 ? 15.597 -8.031 -0.270 1.00 82.94 256 ALA A O 1
ATOM 2056 N N . THR A 1 257 ? 13.499 -8.461 -0.945 1.00 86.31 257 THR A N 1
ATOM 2057 C CA . THR A 1 257 ? 13.261 -9.633 -0.082 1.00 86.31 257 THR A CA 1
ATOM 2058 C C . THR A 1 257 ? 13.821 -10.944 -0.636 1.00 86.31 257 THR A C 1
ATOM 2060 O O . THR A 1 257 ? 13.995 -11.902 0.111 1.00 86.31 257 THR A O 1
ATOM 2063 N N . ASN A 1 258 ? 14.136 -11.004 -1.933 1.00 88.38 258 ASN A N 1
ATOM 2064 C CA . ASN A 1 258 ? 14.422 -12.228 -2.697 1.00 88.38 258 ASN A CA 1
ATOM 2065 C C . ASN A 1 258 ? 13.260 -13.239 -2.720 1.00 88.38 258 ASN A C 1
ATOM 2067 O O . ASN A 1 258 ? 13.453 -14.396 -3.101 1.00 88.38 258 ASN A O 1
ATOM 2071 N N . SER A 1 259 ? 12.053 -12.805 -2.355 1.00 92.44 259 SER A N 1
ATOM 2072 C CA . SER A 1 259 ? 10.842 -13.619 -2.403 1.00 92.44 259 SER A CA 1
ATOM 2073 C C . SER A 1 259 ? 10.169 -13.553 -3.772 1.00 92.44 259 SER A C 1
ATOM 2075 O O . SER A 1 259 ? 10.377 -12.629 -4.562 1.00 92.44 259 SER A O 1
ATOM 2077 N N . LEU A 1 260 ? 9.324 -14.543 -4.061 1.00 95.56 260 LEU A N 1
ATOM 2078 C CA . LEU A 1 260 ? 8.404 -14.461 -5.190 1.00 95.56 260 LEU A CA 1
ATOM 2079 C C . LEU A 1 260 ? 7.442 -13.284 -4.977 1.00 95.56 260 LEU A C 1
ATOM 2081 O O . LEU A 1 260 ? 6.850 -13.149 -3.909 1.00 95.56 260 LEU A O 1
ATOM 2085 N N . ILE A 1 261 ? 7.249 -12.486 -6.020 1.00 96.31 261 ILE A N 1
ATOM 2086 C CA . ILE A 1 261 ? 6.107 -11.596 -6.189 1.00 96.31 261 ILE A CA 1
ATOM 2087 C C . ILE A 1 261 ? 5.210 -12.219 -7.247 1.00 96.31 261 ILE A C 1
ATOM 2089 O O . ILE A 1 261 ? 5.631 -12.418 -8.386 1.00 96.31 261 ILE A O 1
ATOM 2093 N N . TYR A 1 262 ? 3.972 -12.508 -6.873 1.00 97.19 262 TYR A N 1
ATOM 2094 C CA . TYR A 1 262 ? 2.899 -12.845 -7.794 1.00 97.19 262 TYR A CA 1
ATOM 2095 C C . TYR A 1 262 ? 1.873 -11.718 -7.776 1.00 97.19 262 TYR A C 1
ATOM 2097 O O . TYR A 1 262 ? 1.463 -11.277 -6.709 1.00 97.19 262 TYR A O 1
ATOM 2105 N N . ARG A 1 263 ? 1.432 -11.261 -8.945 1.00 95.81 263 ARG A N 1
ATOM 2106 C CA . ARG A 1 263 ? 0.377 -10.256 -9.100 1.00 95.81 263 ARG A CA 1
ATOM 2107 C C . ARG A 1 263 ? -0.792 -10.880 -9.844 1.00 95.81 263 ARG A C 1
ATOM 2109 O O . ARG A 1 263 ? -0.589 -11.453 -10.917 1.00 95.81 263 ARG A O 1
ATOM 2116 N N . MET A 1 264 ? -1.998 -10.750 -9.294 1.00 95.81 264 MET A N 1
ATOM 2117 C CA . MET A 1 264 ? -3.224 -11.130 -10.002 1.00 95.81 264 MET A CA 1
ATOM 2118 C C . MET A 1 264 ? -3.480 -10.198 -11.197 1.00 95.81 264 MET A C 1
ATOM 2120 O O . MET A 1 264 ? -2.921 -9.103 -11.267 1.00 95.81 264 MET A O 1
ATOM 2124 N N . GLY A 1 265 ? -4.315 -10.616 -12.149 1.00 95.06 265 GLY A N 1
ATOM 2125 C CA . GLY A 1 265 ? -4.664 -9.778 -13.292 1.00 95.06 265 GLY A CA 1
ATOM 2126 C C . GLY A 1 265 ? -5.620 -8.661 -12.889 1.00 95.06 265 GLY A C 1
ATOM 2127 O O . GLY A 1 265 ? -6.674 -8.916 -12.314 1.00 95.06 265 GLY A O 1
ATOM 2128 N N . GLN A 1 266 ? -5.301 -7.412 -13.237 1.00 94.75 266 GLN A N 1
ATOM 2129 C CA . GLN A 1 266 ? -6.213 -6.289 -13.005 1.00 94.75 266 GLN A CA 1
ATOM 2130 C C . GLN A 1 266 ? -7.551 -6.491 -13.724 1.00 94.75 266 GLN A C 1
ATOM 2132 O O . GLN A 1 266 ? -8.596 -6.143 -13.183 1.00 94.75 266 GLN A O 1
ATOM 2137 N N . ASN A 1 267 ? -7.543 -7.102 -14.913 1.00 93.50 267 ASN A N 1
ATOM 2138 C CA . ASN A 1 267 ? -8.764 -7.309 -15.690 1.00 93.50 267 ASN A CA 1
ATOM 2139 C C . ASN A 1 267 ? -9.787 -8.221 -14.993 1.00 93.50 267 ASN A C 1
ATOM 2141 O O . ASN A 1 267 ? -10.964 -8.173 -15.346 1.00 93.50 267 ASN A O 1
ATOM 2145 N N . ASP A 1 268 ? -9.358 -9.019 -14.013 1.00 91.75 268 ASP A N 1
ATOM 2146 C CA . ASP A 1 268 ? -10.225 -9.957 -13.299 1.00 91.75 268 ASP A CA 1
ATOM 2147 C C . ASP A 1 268 ? -11.161 -9.248 -12.300 1.00 91.75 268 ASP A C 1
ATOM 2149 O O . ASP A 1 268 ? -12.222 -9.773 -11.969 1.00 91.75 268 ASP A O 1
ATOM 2153 N N . PHE A 1 269 ? -10.811 -8.034 -11.855 1.00 93.75 269 PHE A N 1
ATOM 2154 C CA . PHE A 1 269 ? -11.607 -7.238 -10.903 1.00 93.75 269 PHE A CA 1
ATOM 2155 C C . PHE A 1 269 ? -11.830 -5.777 -11.336 1.00 93.75 269 PHE A C 1
ATOM 2157 O O . PHE A 1 269 ? -12.711 -5.097 -10.813 1.00 93.75 269 PHE A O 1
ATOM 2164 N N . LEU A 1 270 ? -11.078 -5.295 -12.327 1.00 94.19 270 LEU A N 1
ATOM 2165 C CA . LEU A 1 270 ? -11.183 -3.977 -12.959 1.00 94.19 270 LEU A CA 1
ATOM 2166 C C . LEU A 1 270 ? -11.025 -4.129 -14.491 1.00 94.19 270 LEU A C 1
ATOM 2168 O O . LEU A 1 270 ? -10.037 -3.672 -15.066 1.00 94.19 270 LEU A O 1
ATOM 2172 N N . PRO A 1 271 ? -11.995 -4.751 -15.194 1.00 90.50 271 PRO A N 1
ATOM 2173 C CA . PRO A 1 271 ? -11.861 -5.154 -16.605 1.00 90.50 271 PRO A CA 1
ATOM 2174 C C . PRO A 1 271 ? -11.663 -4.002 -17.598 1.00 90.50 271 PRO A C 1
ATOM 2176 O O . PRO A 1 271 ? -11.189 -4.221 -18.710 1.00 90.50 271 PRO A O 1
ATOM 2179 N N . ASN A 1 272 ? -12.027 -2.777 -17.212 1.00 89.88 272 ASN A N 1
ATOM 2180 C CA . ASN A 1 272 ? -11.865 -1.577 -18.037 1.00 89.88 272 ASN A CA 1
ATOM 2181 C C . ASN A 1 272 ? -10.664 -0.719 -17.601 1.00 89.88 272 ASN A C 1
ATOM 2183 O O . ASN A 1 272 ? -10.526 0.415 -18.058 1.00 89.88 272 ASN A O 1
ATOM 2187 N N . GLY A 1 273 ? -9.822 -1.237 -16.703 1.00 91.00 273 GLY A N 1
ATOM 2188 C CA . GLY A 1 273 ? -8.739 -0.488 -16.081 1.00 91.00 273 GLY A CA 1
ATOM 2189 C C . GLY A 1 273 ? -9.229 0.652 -15.186 1.00 91.00 273 GLY A C 1
ATOM 2190 O O . GLY A 1 273 ? -10.404 0.739 -14.810 1.00 91.00 273 GLY A O 1
ATOM 2191 N N . VAL A 1 274 ? -8.294 1.537 -14.843 1.00 94.69 274 VAL A N 1
ATOM 2192 C CA . VAL A 1 274 ? -8.515 2.678 -13.951 1.00 94.69 274 VAL A CA 1
ATOM 2193 C C . VAL A 1 274 ? -8.264 3.984 -14.684 1.00 94.69 274 VAL A C 1
ATOM 2195 O O . VAL A 1 274 ? -7.193 4.216 -15.239 1.00 94.69 274 VAL A O 1
ATOM 2198 N N . GLU A 1 275 ? -9.254 4.865 -14.634 1.00 95.38 275 GLU A N 1
ATOM 2199 C CA . GLU A 1 275 ? -9.183 6.222 -15.152 1.00 95.38 275 GLU A CA 1
ATOM 2200 C C . GLU A 1 275 ? -9.001 7.210 -13.999 1.00 95.38 275 GLU A C 1
ATOM 2202 O O . GLU A 1 275 ? -9.724 7.174 -12.997 1.00 95.38 275 GLU A O 1
ATOM 2207 N N . VAL A 1 276 ? -8.059 8.136 -14.171 1.00 97.62 276 VAL A N 1
ATOM 2208 C CA . VAL A 1 276 ? -7.845 9.237 -13.229 1.00 97.62 276 VAL A CA 1
ATOM 2209 C C . VAL A 1 276 ? -9.122 10.077 -13.119 1.00 97.62 276 VAL A C 1
ATOM 2211 O O . VAL A 1 276 ? -9.782 10.386 -14.111 1.00 97.62 276 VAL A O 1
ATOM 2214 N N . GLY A 1 277 ? -9.493 10.423 -11.892 1.00 97.75 277 GLY A N 1
ATOM 2215 C CA . GLY A 1 277 ? -10.705 11.155 -11.547 1.00 97.75 277 GLY A CA 1
ATOM 2216 C C . GLY A 1 277 ? -11.935 10.274 -11.314 1.00 97.75 277 GLY A C 1
ATOM 2217 O O . GLY A 1 277 ? -12.902 10.763 -10.729 1.00 97.75 277 GLY A O 1
ATOM 2218 N N . LYS A 1 278 ? -11.925 8.981 -11.673 1.00 97.94 278 LYS A N 1
ATOM 2219 C CA . LYS A 1 278 ? -13.053 8.069 -11.411 1.00 97.94 278 LYS A CA 1
ATOM 2220 C C . LYS A 1 278 ? -12.875 7.292 -10.107 1.00 97.94 278 LYS A C 1
ATOM 2222 O O . LYS A 1 278 ? -11.776 6.872 -9.756 1.00 97.94 278 LYS A O 1
ATOM 2227 N N . LYS A 1 279 ? -13.985 7.107 -9.388 1.00 98.25 279 LYS A N 1
ATOM 2228 C CA . LYS A 1 279 ? -14.051 6.282 -8.177 1.00 98.25 279 LYS A CA 1
ATOM 2229 C C . LYS A 1 279 ? -14.397 4.841 -8.551 1.00 98.25 279 LYS A C 1
ATOM 2231 O O . LYS A 1 279 ? -15.282 4.618 -9.375 1.00 98.25 279 LYS A O 1
ATOM 2236 N N . TYR A 1 280 ? -13.734 3.894 -7.903 1.00 98.25 280 TYR A N 1
ATOM 2237 C CA . TYR A 1 280 ? -13.893 2.460 -8.104 1.00 98.25 280 TYR A CA 1
ATOM 2238 C C . TYR A 1 280 ? -14.200 1.771 -6.778 1.00 98.25 280 TYR A C 1
ATOM 2240 O O . TYR A 1 280 ? -13.749 2.219 -5.722 1.00 98.25 280 TYR A O 1
ATOM 2248 N N . THR A 1 281 ? -14.942 0.671 -6.858 1.00 97.94 281 THR A N 1
ATOM 2249 C CA . THR A 1 281 ? -15.151 -0.274 -5.759 1.00 97.94 281 THR A CA 1
ATOM 2250 C C . THR A 1 281 ? -14.550 -1.602 -6.184 1.00 97.94 281 THR A C 1
ATOM 2252 O O . THR A 1 281 ? -14.895 -2.121 -7.245 1.00 97.94 281 THR A O 1
ATOM 2255 N N . VAL A 1 282 ? -13.643 -2.124 -5.370 1.00 98.06 282 VAL A N 1
ATOM 2256 C CA . VAL A 1 282 ? -13.115 -3.481 -5.486 1.00 98.06 282 VAL A CA 1
ATOM 2257 C C . VAL A 1 282 ? -13.916 -4.356 -4.543 1.00 98.06 282 VAL A C 1
ATOM 2259 O O . VAL A 1 282 ? -14.154 -3.966 -3.404 1.00 98.06 282 VAL A O 1
ATOM 2262 N N . ASP A 1 283 ? -14.333 -5.515 -5.036 1.00 97.75 283 ASP A N 1
ATOM 2263 C CA . ASP A 1 283 ? -14.985 -6.553 -4.253 1.00 97.75 283 ASP A CA 1
ATOM 2264 C C . ASP A 1 283 ? -14.685 -7.911 -4.904 1.00 97.75 283 ASP A C 1
ATOM 2266 O O . ASP A 1 283 ? -15.257 -8.255 -5.941 1.00 97.75 283 ASP A O 1
ATOM 2270 N N . VAL A 1 284 ? -13.708 -8.633 -4.358 1.00 98.06 284 VAL A N 1
ATOM 2271 C CA . VAL A 1 284 ? -13.122 -9.817 -4.998 1.00 98.06 284 VAL A CA 1
ATOM 2272 C C . VAL A 1 284 ? -12.779 -10.889 -3.968 1.00 98.06 284 VAL A C 1
ATOM 2274 O O . VAL A 1 284 ? -12.295 -10.588 -2.879 1.00 98.06 284 VAL A O 1
ATOM 2277 N N . ASP A 1 285 ? -13.029 -12.152 -4.315 1.00 98.44 285 ASP A N 1
ATOM 2278 C CA . ASP A 1 285 ? -12.542 -13.296 -3.543 1.00 98.44 285 ASP A CA 1
ATOM 2279 C C . ASP A 1 285 ? -11.114 -13.637 -3.978 1.00 98.44 285 ASP A C 1
ATOM 2281 O O . ASP A 1 285 ? -10.857 -13.896 -5.155 1.00 98.44 285 ASP A O 1
ATOM 2285 N N . LEU A 1 286 ? -10.183 -13.607 -3.029 1.00 98.56 286 LEU A N 1
ATOM 2286 C CA . LEU A 1 286 ? -8.761 -13.796 -3.283 1.00 98.56 286 LEU A CA 1
ATOM 2287 C C . LEU A 1 286 ? -8.352 -15.270 -3.373 1.00 98.56 286 LEU A C 1
ATOM 2289 O O . LEU A 1 286 ? -7.282 -15.551 -3.915 1.00 98.56 286 LEU A O 1
ATOM 2293 N N . ILE A 1 287 ? -9.164 -16.213 -2.873 1.00 98.19 287 ILE A N 1
ATOM 2294 C CA . ILE A 1 287 ? -8.776 -17.633 -2.787 1.00 98.19 287 ILE A CA 1
ATOM 2295 C C . ILE A 1 287 ? -8.336 -18.220 -4.140 1.00 98.19 287 ILE A C 1
ATOM 2297 O O . ILE A 1 287 ? -7.242 -18.791 -4.182 1.00 98.19 287 ILE A O 1
ATOM 2301 N N . PRO A 1 288 ? -9.078 -18.051 -5.256 1.00 97.50 288 PRO A N 1
ATOM 2302 C CA . PRO A 1 288 ? -8.661 -18.610 -6.544 1.00 97.50 288 PRO A CA 1
ATOM 2303 C C . PRO A 1 288 ? -7.301 -18.072 -7.015 1.00 97.50 288 PRO A C 1
ATOM 2305 O O . PRO A 1 288 ? -6.443 -18.823 -7.468 1.00 97.50 288 PRO A O 1
ATOM 2308 N N . PHE A 1 289 ? -7.057 -16.774 -6.831 1.00 98.12 289 PHE A N 1
ATOM 2309 C CA . PHE A 1 289 ? -5.815 -16.130 -7.259 1.00 98.12 289 PHE A CA 1
ATOM 2310 C C . PHE A 1 289 ? -4.616 -16.525 -6.392 1.00 98.12 289 PHE A C 1
ATOM 2312 O O . PHE A 1 289 ? -3.492 -16.607 -6.887 1.00 98.12 289 PHE A O 1
ATOM 2319 N N . LEU A 1 290 ? -4.843 -16.779 -5.103 1.00 98.25 290 LEU A N 1
ATOM 2320 C CA . LEU A 1 290 ? -3.824 -17.289 -4.186 1.00 98.25 290 LEU A CA 1
ATOM 2321 C C . LEU A 1 290 ? -3.432 -18.732 -4.526 1.00 98.25 290 LEU A C 1
ATOM 2323 O O . LEU A 1 290 ? -2.253 -19.082 -4.448 1.00 98.25 290 LEU A O 1
ATOM 2327 N N . GLN A 1 291 ? -4.394 -19.555 -4.949 1.00 97.56 291 GLN A N 1
ATOM 2328 C CA . GLN A 1 291 ? -4.118 -20.898 -5.460 1.00 97.56 291 GLN A CA 1
ATOM 2329 C C . GLN A 1 291 ? -3.285 -20.836 -6.747 1.00 97.56 291 GLN A C 1
ATOM 2331 O O . GLN A 1 291 ? -2.275 -21.535 -6.850 1.00 97.56 291 GLN A O 1
ATOM 2336 N N . ASP A 1 292 ? -3.632 -19.944 -7.680 1.00 96.50 292 ASP A N 1
ATOM 2337 C CA . ASP A 1 292 ? -2.840 -19.712 -8.895 1.00 96.50 292 ASP A CA 1
ATOM 2338 C C . ASP A 1 292 ? -1.418 -19.226 -8.578 1.00 96.50 292 ASP A C 1
ATOM 2340 O O . ASP A 1 292 ? -0.454 -19.658 -9.221 1.00 96.50 292 ASP A O 1
ATOM 2344 N N . ALA A 1 293 ? -1.263 -18.367 -7.565 1.00 97.12 293 ALA A N 1
ATOM 2345 C CA . ALA A 1 293 ? 0.037 -17.890 -7.103 1.00 97.12 293 ALA A CA 1
ATOM 2346 C C . ALA A 1 293 ? 0.913 -19.037 -6.586 1.00 97.12 293 ALA A C 1
ATOM 2348 O O . ALA A 1 293 ? 2.082 -19.139 -6.971 1.00 97.12 293 ALA A O 1
ATOM 2349 N N . LEU A 1 294 ? 0.341 -19.925 -5.763 1.00 97.00 294 LEU A N 1
ATOM 2350 C CA . LEU A 1 294 ? 1.039 -21.098 -5.245 1.00 97.00 294 LEU A CA 1
ATOM 2351 C C . LEU A 1 294 ? 1.444 -22.040 -6.382 1.00 97.00 294 LEU A C 1
ATOM 2353 O O . LEU A 1 294 ? 2.615 -22.393 -6.488 1.00 97.00 294 LEU A O 1
ATOM 2357 N N . ILE A 1 295 ? 0.512 -22.381 -7.279 1.00 96.25 295 ILE A N 1
ATOM 2358 C CA . ILE A 1 295 ? 0.793 -23.230 -8.447 1.00 96.25 295 ILE A CA 1
ATOM 2359 C C . ILE A 1 295 ? 1.930 -22.622 -9.274 1.00 96.25 295 ILE A C 1
ATOM 2361 O O . ILE A 1 295 ? 2.929 -23.289 -9.542 1.00 96.25 295 ILE A O 1
ATOM 2365 N N . THR A 1 296 ? 1.828 -21.335 -9.610 1.00 95.19 296 THR A N 1
ATOM 2366 C CA . THR A 1 296 ? 2.848 -20.613 -10.380 1.00 95.19 296 THR A CA 1
ATOM 2367 C C . THR A 1 296 ? 4.206 -20.662 -9.682 1.00 95.19 296 THR A C 1
ATOM 2369 O O . THR A 1 296 ? 5.205 -21.045 -10.292 1.00 95.19 296 THR A O 1
ATOM 2372 N N . GLY A 1 297 ? 4.261 -20.334 -8.391 1.00 95.31 297 GLY A N 1
ATOM 2373 C CA . GLY A 1 297 ? 5.496 -20.351 -7.611 1.00 95.31 297 GLY A CA 1
ATOM 2374 C C . GLY A 1 297 ? 6.094 -21.746 -7.413 1.00 95.31 297 GLY A C 1
ATOM 2375 O O . GLY A 1 297 ? 7.304 -21.861 -7.210 1.00 95.31 297 GLY A O 1
ATOM 2376 N N . SER A 1 298 ? 5.284 -22.801 -7.501 1.00 95.06 298 SER A N 1
ATOM 2377 C CA . SER A 1 298 ? 5.726 -24.192 -7.385 1.00 95.06 298 SER A CA 1
ATOM 2378 C C . SER A 1 298 ? 6.114 -24.830 -8.723 1.00 95.06 298 SER A C 1
ATOM 2380 O O . SER A 1 298 ? 6.811 -25.844 -8.703 1.00 95.06 298 SER A O 1
ATOM 2382 N N . THR A 1 299 ? 5.715 -24.271 -9.877 1.00 92.62 299 THR A N 1
ATOM 2383 C CA . THR A 1 299 ? 5.930 -24.933 -11.183 1.00 92.62 299 THR A CA 1
ATOM 2384 C C . THR A 1 299 ? 6.545 -24.077 -12.292 1.00 92.62 299 THR A C 1
ATOM 2386 O O . THR A 1 299 ? 7.019 -24.638 -13.276 1.00 92.62 299 THR A O 1
ATOM 2389 N N . ALA A 1 300 ? 6.526 -22.742 -12.210 1.00 84.12 300 ALA A N 1
ATOM 2390 C CA . ALA A 1 300 ? 6.801 -21.882 -13.372 1.00 84.12 300 ALA A CA 1
ATOM 2391 C C . ALA A 1 300 ? 8.290 -21.707 -13.732 1.00 84.12 300 ALA A C 1
ATOM 2393 O O . ALA A 1 300 ? 8.609 -21.113 -14.765 1.00 84.12 300 ALA A O 1
ATOM 2394 N N . THR A 1 301 ? 9.221 -22.195 -12.910 1.00 79.56 301 THR A N 1
ATOM 2395 C CA . THR A 1 301 ? 10.667 -22.062 -13.155 1.00 79.56 301 THR A CA 1
ATOM 2396 C C . THR A 1 301 ? 11.387 -23.398 -12.966 1.00 79.56 301 THR A C 1
ATOM 2398 O O . THR A 1 301 ? 10.863 -24.324 -12.356 1.00 79.56 301 THR A O 1
ATOM 2401 N N . ALA A 1 302 ? 12.618 -23.511 -13.478 1.00 81.81 302 ALA A N 1
ATOM 2402 C CA . ALA A 1 302 ? 13.444 -24.705 -13.267 1.00 81.81 302 ALA A CA 1
ATOM 2403 C C . ALA A 1 302 ? 13.831 -24.921 -11.788 1.00 81.81 302 ALA A C 1
ATOM 2405 O O . ALA A 1 302 ? 14.102 -26.049 -11.392 1.00 81.81 302 ALA A O 1
ATOM 2406 N N . ASN A 1 303 ? 13.832 -23.848 -10.989 1.00 85.50 303 ASN A N 1
ATOM 2407 C CA . ASN A 1 303 ? 14.053 -23.854 -9.542 1.00 85.50 303 ASN A CA 1
ATOM 2408 C C . ASN A 1 303 ? 12.891 -23.096 -8.876 1.00 85.50 303 ASN A C 1
ATOM 2410 O O . ASN A 1 303 ? 13.035 -21.898 -8.602 1.00 85.50 303 ASN A O 1
ATOM 2414 N N . PRO A 1 304 ? 11.722 -23.738 -8.698 1.00 90.69 304 PRO A N 1
ATOM 2415 C CA . PRO A 1 304 ? 10.527 -23.049 -8.234 1.00 90.69 304 PRO A CA 1
ATOM 2416 C C . PRO A 1 304 ? 10.716 -22.492 -6.816 1.00 90.69 304 PRO A C 1
ATOM 2418 O O . PRO A 1 304 ? 11.084 -23.255 -5.919 1.00 90.69 304 PRO A O 1
ATOM 2421 N N . PRO A 1 305 ? 10.466 -21.191 -6.579 1.00 91.38 305 PRO A N 1
ATOM 2422 C CA . PRO A 1 305 ? 10.679 -20.578 -5.266 1.00 91.38 305 PRO A CA 1
ATOM 2423 C C . PRO A 1 305 ? 9.761 -21.141 -4.174 1.00 91.38 305 PRO A C 1
ATOM 2425 O O . PRO A 1 305 ? 10.110 -21.066 -3.000 1.00 91.38 305 PRO A O 1
ATOM 2428 N N . LEU A 1 306 ? 8.616 -21.724 -4.549 1.00 95.31 306 LEU A N 1
ATOM 2429 C CA . LEU A 1 306 ? 7.655 -22.346 -3.630 1.00 95.31 306 LEU A CA 1
ATOM 2430 C C . LEU A 1 306 ? 7.614 -23.873 -3.793 1.00 95.31 306 LEU A C 1
ATOM 2432 O O . LEU A 1 306 ? 6.573 -24.507 -3.604 1.00 95.31 306 LEU A O 1
ATOM 2436 N N . ALA A 1 307 ? 8.721 -24.491 -4.212 1.00 93.69 307 ALA A N 1
ATOM 2437 C CA . ALA A 1 307 ? 8.788 -25.944 -4.324 1.00 93.69 307 ALA A CA 1
ATOM 2438 C C . ALA A 1 307 ? 8.514 -26.603 -2.956 1.00 93.69 307 ALA A C 1
ATOM 2440 O O . ALA A 1 307 ? 9.166 -26.287 -1.963 1.00 93.69 307 ALA A O 1
ATOM 2441 N N . GLY A 1 308 ? 7.555 -27.531 -2.912 1.00 94.19 308 GLY A N 1
ATOM 2442 C CA . GLY A 1 308 ? 7.199 -28.278 -1.699 1.00 94.19 308 GLY A CA 1
ATOM 2443 C C . GLY A 1 308 ? 6.237 -27.570 -0.741 1.00 94.19 308 GLY A C 1
ATOM 2444 O O . GLY A 1 308 ? 5.888 -28.156 0.279 1.00 94.19 308 GLY A O 1
ATOM 2445 N N . TRP A 1 309 ? 5.786 -26.352 -1.052 1.00 96.69 309 TRP A N 1
ATOM 2446 C CA . TRP A 1 309 ? 4.751 -25.681 -0.266 1.00 96.69 309 TRP A CA 1
ATOM 2447 C C . TRP A 1 309 ? 3.408 -26.415 -0.380 1.00 96.69 309 TRP A C 1
ATOM 2449 O O . TRP A 1 309 ? 2.961 -26.743 -1.478 1.00 96.69 309 TRP A O 1
ATOM 2459 N N . ASP A 1 310 ? 2.756 -26.644 0.760 1.00 95.88 310 ASP A N 1
ATOM 2460 C CA . ASP A 1 310 ? 1.407 -27.214 0.852 1.00 95.88 310 ASP A CA 1
ATOM 2461 C C . ASP A 1 310 ? 0.385 -26.106 1.140 1.00 95.88 310 ASP A C 1
ATOM 2463 O O . ASP A 1 310 ? 0.526 -25.372 2.123 1.00 95.88 310 ASP A O 1
ATOM 2467 N N . TRP A 1 311 ? -0.663 -26.023 0.311 1.00 97.06 311 TRP A N 1
ATOM 2468 C CA . TRP A 1 311 ? -1.790 -25.100 0.478 1.00 97.06 311 TRP A CA 1
ATOM 2469 C C . TRP A 1 311 ? -2.416 -25.187 1.873 1.00 97.06 311 TRP A C 1
ATOM 2471 O O . TRP A 1 311 ? -2.769 -24.164 2.455 1.00 97.06 311 TRP A O 1
ATOM 2481 N N . ASN A 1 312 ? -2.486 -26.391 2.452 1.00 97.31 312 ASN A N 1
ATOM 2482 C CA . ASN A 1 312 ? -3.085 -26.609 3.772 1.00 97.31 312 ASN A CA 1
ATOM 2483 C C . ASN A 1 312 ? -2.303 -25.980 4.928 1.00 97.31 312 ASN A C 1
ATOM 2485 O O . ASN A 1 312 ? -2.758 -25.985 6.070 1.00 97.31 312 ASN A O 1
ATOM 2489 N N . LYS A 1 313 ? -1.108 -25.472 4.636 1.00 97.50 313 LYS A N 1
ATOM 2490 C CA . LYS A 1 313 ? -0.213 -24.826 5.590 1.00 97.50 313 LYS A CA 1
ATOM 2491 C C . LYS A 1 313 ? 0.028 -23.364 5.252 1.00 97.50 313 LYS A C 1
ATOM 2493 O O . LYS A 1 313 ? 0.820 -22.718 5.937 1.00 97.50 313 LYS A O 1
ATOM 2498 N N . CYS A 1 314 ? -0.615 -22.852 4.203 1.00 98.00 314 CYS A N 1
ATOM 2499 C CA . CYS A 1 314 ? -0.510 -21.457 3.821 1.00 98.00 314 CYS A CA 1
ATOM 2500 C C . CYS A 1 314 ? -1.429 -20.587 4.678 1.00 98.00 314 CYS A C 1
ATOM 2502 O O . CYS A 1 314 ? -2.588 -20.930 4.910 1.00 98.00 314 CYS A O 1
ATOM 2504 N N . TYR A 1 315 ? -0.914 -19.442 5.116 1.00 97.62 315 TYR A N 1
ATOM 2505 C CA . TYR A 1 315 ? -1.669 -18.451 5.875 1.00 97.62 315 TYR A CA 1
ATOM 2506 C C . TYR A 1 315 ? -1.278 -17.032 5.474 1.00 97.62 315 TYR A C 1
ATOM 2508 O O . TYR A 1 315 ? -0.186 -16.795 4.955 1.00 97.62 315 TYR A O 1
ATOM 2516 N N . ILE A 1 316 ? -2.189 -16.098 5.722 1.00 97.44 316 ILE A N 1
ATOM 2517 C CA . ILE A 1 316 ? -2.016 -14.666 5.472 1.00 97.44 316 ILE A CA 1
ATOM 2518 C C . ILE A 1 316 ? -1.816 -13.934 6.802 1.00 97.44 316 ILE A C 1
ATOM 2520 O O . ILE A 1 316 ? -2.504 -14.239 7.778 1.00 97.44 316 ILE A O 1
ATOM 2524 N N . ASP A 1 317 ? -0.864 -13.004 6.865 1.00 96.00 317 ASP A N 1
ATOM 2525 C CA . ASP A 1 317 ? -0.480 -12.364 8.133 1.00 96.00 317 ASP A CA 1
ATOM 2526 C C . ASP A 1 317 ? -0.144 -10.872 8.055 1.00 96.00 317 ASP A C 1
ATOM 2528 O O . ASP A 1 317 ? -0.145 -10.200 9.087 1.00 96.00 317 ASP A O 1
ATOM 2532 N N . TYR A 1 318 ? 0.128 -10.335 6.868 1.00 97.62 318 TYR A N 1
ATOM 2533 C CA . TYR A 1 318 ? 0.464 -8.927 6.705 1.00 97.62 318 TYR A CA 1
ATOM 2534 C C . TYR A 1 318 ? -0.003 -8.380 5.358 1.00 97.62 318 TYR A C 1
ATOM 2536 O O . TYR A 1 318 ? -0.170 -9.109 4.375 1.00 97.62 318 TYR A O 1
ATOM 2544 N N . MET A 1 319 ? -0.203 -7.063 5.327 1.00 98.19 319 MET A N 1
ATOM 2545 C CA . MET A 1 319 ? -0.476 -6.304 4.117 1.00 98.19 319 MET A CA 1
ATOM 2546 C C . MET A 1 319 ? 0.247 -4.958 4.099 1.00 98.19 319 MET A C 1
ATOM 2548 O O . MET A 1 319 ? 0.506 -4.368 5.151 1.00 98.19 319 MET A O 1
ATOM 2552 N N . ASN A 1 320 ? 0.480 -4.439 2.895 1.00 98.38 320 ASN A N 1
ATOM 2553 C CA . ASN A 1 320 ? 0.699 -3.016 2.664 1.00 98.38 320 ASN A CA 1
ATOM 2554 C C . ASN A 1 320 ? -0.128 -2.510 1.479 1.00 98.38 320 ASN A C 1
ATOM 2556 O O . ASN A 1 320 ? -0.519 -3.278 0.600 1.00 98.38 320 ASN A O 1
ATOM 2560 N N . ALA A 1 321 ? -0.414 -1.212 1.467 1.00 98.62 321 ALA A N 1
ATOM 2561 C CA . ALA A 1 321 ? -1.077 -0.545 0.358 1.00 98.62 321 ALA A CA 1
ATOM 2562 C C . ALA A 1 321 ? -0.648 0.917 0.253 1.00 98.62 321 ALA A C 1
ATOM 2564 O O . ALA A 1 321 ? -0.482 1.601 1.263 1.00 98.62 321 ALA A O 1
ATOM 2565 N N . GLY A 1 322 ? -0.513 1.423 -0.968 1.00 98.50 322 GLY A N 1
ATOM 2566 C CA . GLY A 1 322 ? -0.192 2.825 -1.205 1.00 98.50 322 GLY A CA 1
ATOM 2567 C C . GLY A 1 322 ? 0.560 3.055 -2.507 1.00 98.50 322 GLY A C 1
ATOM 2568 O O . GLY A 1 322 ? 0.406 2.305 -3.471 1.00 98.50 322 GLY A O 1
ATOM 2569 N N . TRP A 1 323 ? 1.355 4.123 -2.529 1.00 98.69 323 TRP A N 1
ATOM 2570 C CA . TRP A 1 323 ? 2.129 4.535 -3.692 1.00 98.69 323 TRP A CA 1
ATOM 2571 C C . TRP A 1 323 ? 3.576 4.060 -3.643 1.00 98.69 323 TRP A C 1
ATOM 2573 O O . TRP A 1 323 ? 4.308 4.347 -2.694 1.00 98.69 323 TRP A O 1
ATOM 2583 N N . GLU A 1 324 ? 4.008 3.462 -4.746 1.00 97.81 324 GLU A N 1
ATOM 2584 C CA . GLU A 1 324 ? 5.408 3.305 -5.117 1.00 97.81 324 GLU A CA 1
ATOM 2585 C C . GLU A 1 324 ? 5.678 4.106 -6.390 1.00 97.81 324 GLU A C 1
ATOM 2587 O O . GLU A 1 324 ? 5.041 3.896 -7.426 1.00 97.81 324 GLU A O 1
ATOM 2592 N N . LEU A 1 325 ? 6.616 5.054 -6.322 1.00 98.06 325 LEU A N 1
ATOM 2593 C CA . LEU A 1 325 ? 6.876 5.987 -7.420 1.00 98.06 325 LEU A CA 1
ATOM 2594 C C . LEU A 1 325 ? 8.305 5.882 -7.945 1.00 98.06 325 LEU A C 1
ATOM 2596 O O . LEU A 1 325 ? 9.094 6.802 -7.740 1.00 98.06 325 LEU A O 1
ATOM 2600 N N . PRO A 1 326 ? 8.676 4.811 -8.664 1.00 96.69 326 PRO A N 1
ATOM 2601 C CA . PRO A 1 326 ? 9.980 4.736 -9.307 1.00 96.69 326 PRO A CA 1
ATOM 2602 C C . PRO A 1 326 ? 10.238 5.842 -10.350 1.00 96.69 326 PRO A C 1
ATOM 2604 O O . PRO A 1 326 ? 11.394 6.042 -10.714 1.00 96.69 326 PRO A O 1
ATOM 2607 N N . GLY A 1 327 ? 9.218 6.566 -10.828 1.00 97.56 327 GLY A N 1
ATOM 2608 C CA . GLY A 1 327 ? 9.373 7.760 -11.672 1.00 97.56 327 GLY A CA 1
ATOM 2609 C C . GLY A 1 327 ? 9.021 9.083 -10.980 1.00 97.56 327 GLY A C 1
ATOM 2610 O O . GLY A 1 327 ? 8.523 9.099 -9.857 1.00 97.56 327 GLY A O 1
ATOM 2611 N N . SER A 1 328 ? 9.260 10.194 -11.679 1.00 98.00 328 SER A N 1
ATOM 2612 C CA . SER A 1 328 ? 9.084 11.574 -11.195 1.00 98.00 328 SER A CA 1
ATOM 2613 C C . SER A 1 328 ? 7.663 12.102 -11.410 1.00 98.00 328 SER A C 1
ATOM 2615 O O . SER A 1 328 ? 7.358 12.682 -12.457 1.00 98.00 328 SER A O 1
ATOM 2617 N N . PHE A 1 329 ? 6.795 11.914 -10.417 1.00 98.56 329 PHE A N 1
ATOM 2618 C CA . PHE A 1 329 ? 5.372 12.235 -10.496 1.00 98.56 329 PHE A CA 1
ATOM 2619 C C . PHE A 1 329 ? 4.903 13.105 -9.323 1.00 98.56 329 PHE A C 1
ATOM 2621 O O . PHE A 1 329 ? 5.465 13.039 -8.232 1.00 98.56 329 PHE A O 1
ATOM 2628 N N . ASN A 1 330 ? 3.835 13.873 -9.545 1.00 98.44 330 ASN A N 1
ATOM 2629 C CA . ASN A 1 330 ? 2.883 14.243 -8.498 1.00 98.44 330 ASN A CA 1
ATOM 2630 C C . ASN A 1 330 ? 1.680 13.312 -8.599 1.00 98.44 330 ASN A C 1
ATOM 2632 O O . ASN A 1 330 ? 1.144 13.143 -9.696 1.00 98.44 330 ASN A O 1
ATOM 2636 N N . ILE A 1 331 ? 1.251 12.737 -7.483 1.00 98.62 331 ILE A N 1
ATOM 2637 C CA . ILE A 1 331 ? 0.056 11.897 -7.443 1.00 98.62 331 ILE A CA 1
ATOM 2638 C C . ILE A 1 331 ? -0.903 12.336 -6.342 1.00 98.62 331 ILE A C 1
ATOM 2640 O O . ILE A 1 331 ? -0.511 12.964 -5.357 1.00 98.62 331 ILE A O 1
ATOM 2644 N N . GLU A 1 332 ? -2.166 11.952 -6.494 1.00 98.75 332 GLU A N 1
ATOM 2645 C CA . GLU A 1 332 ? -3.156 11.988 -5.425 1.00 98.75 332 GLU A CA 1
ATOM 2646 C C . GLU A 1 332 ? -4.076 10.768 -5.518 1.00 98.75 332 GLU A C 1
ATOM 2648 O O . GLU A 1 332 ? -4.572 10.434 -6.596 1.00 98.75 332 GLU A O 1
ATOM 2653 N N . SER A 1 333 ? -4.361 10.128 -4.385 1.00 98.81 333 SER A N 1
ATOM 2654 C CA . SER A 1 333 ? -5.391 9.094 -4.287 1.00 98.81 333 SER A CA 1
ATOM 2655 C C . SER A 1 333 ? -6.200 9.176 -2.998 1.00 98.81 333 SER A C 1
ATOM 2657 O O . SER A 1 333 ? -5.832 9.851 -2.035 1.00 98.81 333 SER A O 1
ATOM 2659 N N . THR A 1 334 ? -7.322 8.460 -2.991 1.00 98.75 334 THR A N 1
ATOM 2660 C CA . THR A 1 334 ? -8.075 8.128 -1.779 1.00 98.75 334 THR A CA 1
ATOM 2661 C C . THR A 1 334 ? -8.371 6.640 -1.710 1.00 98.75 334 THR A C 1
ATOM 2663 O O . THR A 1 334 ? -8.585 6.016 -2.750 1.00 98.75 334 THR A O 1
ATOM 2666 N N . LEU A 1 335 ? -8.452 6.113 -0.492 1.00 98.44 335 LEU A N 1
ATOM 2667 C CA . LEU A 1 335 ? -8.783 4.734 -0.145 1.00 98.44 335 LEU A CA 1
ATOM 2668 C C . LEU A 1 335 ? -9.792 4.747 1.012 1.00 98.44 335 LEU A C 1
ATOM 2670 O O . LEU A 1 335 ? -9.642 5.532 1.944 1.00 98.44 335 LEU A O 1
ATOM 2674 N N . SER A 1 336 ? -10.834 3.922 0.965 1.00 98.62 336 SER A N 1
ATOM 2675 C CA . SER A 1 336 ? -11.857 3.879 2.022 1.00 98.62 336 SER A CA 1
ATOM 2676 C C . SER A 1 336 ? -12.593 2.547 2.066 1.00 98.62 336 SER A C 1
ATOM 2678 O O . SER A 1 336 ? -12.489 1.754 1.132 1.00 98.62 336 SER A O 1
ATOM 2680 N N . ARG A 1 337 ? -13.376 2.317 3.129 1.00 97.88 337 ARG A N 1
ATOM 2681 C CA . ARG A 1 337 ? -14.199 1.103 3.305 1.00 97.88 337 ARG A CA 1
ATOM 2682 C C . ARG A 1 337 ? -13.384 -0.196 3.229 1.00 97.88 337 ARG A C 1
ATOM 2684 O O . ARG A 1 337 ? -13.847 -1.171 2.646 1.00 97.88 337 ARG A O 1
ATOM 2691 N N . LEU A 1 338 ? -12.173 -0.184 3.786 1.00 97.94 338 LEU A N 1
ATOM 2692 C CA . LEU A 1 338 ? -11.279 -1.339 3.799 1.00 97.94 338 LEU A CA 1
ATOM 2693 C C . LEU A 1 338 ? -11.906 -2.508 4.563 1.00 97.94 338 LEU A C 1
ATOM 2695 O O . LEU A 1 338 ? -12.297 -2.367 5.719 1.00 97.94 338 LEU A O 1
ATOM 2699 N N . SER A 1 339 ? -11.966 -3.668 3.918 1.00 98.50 339 SER A N 1
ATOM 2700 C CA . SER A 1 339 ? -12.417 -4.918 4.519 1.00 98.50 339 SER A CA 1
ATOM 2701 C C . SER A 1 339 ? -11.686 -6.101 3.896 1.00 98.50 339 SER A C 1
ATOM 2703 O O . SER A 1 339 ? -11.545 -6.168 2.675 1.00 98.50 339 SER A O 1
ATOM 2705 N N . LEU A 1 340 ? -11.287 -7.056 4.732 1.00 98.50 340 LEU A N 1
ATOM 2706 C CA . LEU A 1 340 ? -10.761 -8.351 4.322 1.00 98.50 340 LEU A CA 1
ATOM 2707 C C . LEU A 1 340 ? -11.447 -9.435 5.156 1.00 98.50 340 LEU A C 1
ATOM 2709 O O . LEU A 1 340 ? -11.017 -9.762 6.262 1.00 98.50 340 LEU A O 1
ATOM 2713 N N . LEU A 1 341 ? -12.551 -9.951 4.622 1.00 98.19 341 LEU A N 1
ATOM 2714 C CA . LEU A 1 341 ? -13.434 -10.870 5.326 1.00 98.19 341 LEU A CA 1
ATOM 2715 C C . LEU A 1 341 ? -13.084 -12.317 4.975 1.00 98.19 341 LEU A C 1
ATOM 2717 O O . LEU A 1 341 ? -13.227 -12.733 3.826 1.00 98.19 341 LEU A O 1
ATOM 2721 N N . ALA A 1 342 ? -12.648 -13.087 5.964 1.00 97.62 342 ALA A N 1
ATOM 2722 C CA . ALA A 1 342 ? -12.432 -14.522 5.846 1.00 97.62 342 ALA A CA 1
ATOM 2723 C C . ALA A 1 342 ? -13.703 -15.277 6.262 1.00 97.62 342 ALA A C 1
ATOM 2725 O O . ALA A 1 342 ? -14.213 -15.061 7.361 1.00 97.62 342 ALA A O 1
ATOM 2726 N N . VAL A 1 343 ? -14.200 -16.173 5.409 1.00 97.06 343 VAL A N 1
ATOM 2727 C CA . VAL A 1 343 ? -15.381 -17.010 5.682 1.00 97.06 343 VAL A CA 1
ATOM 2728 C C . VAL A 1 343 ? -14.938 -18.465 5.777 1.00 97.06 343 VAL A C 1
ATOM 2730 O O . VAL A 1 343 ? -14.335 -18.972 4.832 1.00 97.06 343 VAL A O 1
ATOM 2733 N N . ARG A 1 344 ? -15.222 -19.130 6.901 1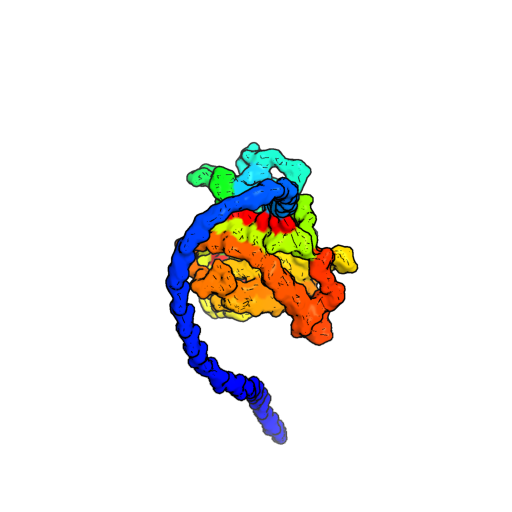.00 91.31 344 ARG A N 1
ATOM 2734 C CA . ARG A 1 344 ? -14.893 -20.549 7.141 1.00 91.31 344 ARG A CA 1
ATOM 2735 C C . ARG A 1 344 ? -16.074 -21.465 6.876 1.00 91.31 344 ARG A C 1
ATOM 2737 O O . ARG A 1 344 ? -17.190 -21.107 7.325 1.00 91.31 344 ARG A O 1
#

Radius of gyration: 26.13 Å; Cα contacts (8 Å, |Δi|>4): 716; chains: 1; bounding box: 98×64×65 Å